Protein AF-A0A524N409-F1 (afdb_monomer_lite)

Structure (mmCIF, N/CA/C/O backbone):
data_AF-A0A524N409-F1
#
_entry.id   AF-A0A524N409-F1
#
loop_
_atom_site.group_PDB
_atom_site.id
_atom_site.type_symbol
_atom_site.label_atom_id
_atom_site.label_alt_id
_atom_site.label_comp_id
_atom_site.label_asym_id
_atom_site.label_entity_id
_atom_site.label_seq_id
_atom_site.pdbx_PDB_ins_code
_atom_site.Cartn_x
_atom_site.Cartn_y
_atom_site.Cartn_z
_atom_site.occupancy
_atom_site.B_iso_or_equiv
_atom_site.auth_seq_id
_atom_site.auth_comp_id
_atom_site.auth_asym_id
_atom_site.auth_atom_id
_atom_site.pdbx_PDB_model_num
ATOM 1 N N . MET A 1 1 ? -20.166 11.214 13.595 1.00 52.12 1 MET A N 1
ATOM 2 C CA . MET A 1 1 ? -19.552 12.558 13.656 1.00 52.12 1 MET A CA 1
ATOM 3 C C . MET A 1 1 ? -18.950 12.869 15.022 1.00 52.12 1 MET A C 1
ATOM 5 O O . MET A 1 1 ? -17.761 13.142 15.049 1.00 52.12 1 MET A O 1
ATOM 9 N N . ARG A 1 2 ? -19.678 12.746 16.148 1.00 56.53 2 ARG A N 1
ATOM 10 C CA . ARG A 1 2 ? -19.125 13.019 17.498 1.00 56.53 2 ARG A CA 1
ATOM 11 C C . ARG A 1 2 ? -17.806 12.293 17.823 1.00 56.53 2 ARG A C 1
ATOM 13 O O . ARG A 1 2 ? -16.898 12.911 18.354 1.00 56.53 2 ARG A O 1
ATOM 20 N N . THR A 1 3 ? -17.657 11.023 17.442 1.00 59.25 3 THR A N 1
ATOM 21 C CA . THR A 1 3 ? -16.413 10.249 17.638 1.00 59.25 3 THR A CA 1
ATOM 22 C C . THR A 1 3 ? -15.257 10.667 16.727 1.00 59.25 3 THR A C 1
ATOM 24 O O . THR A 1 3 ? -14.104 10.512 17.108 1.00 59.25 3 THR A O 1
ATOM 27 N N . TYR A 1 4 ? -15.539 11.214 15.543 1.00 54.84 4 TYR A N 1
ATOM 28 C CA . TYR A 1 4 ? -14.516 11.717 14.617 1.00 54.84 4 TYR A CA 1
ATOM 29 C C . TYR A 1 4 ? -13.908 13.038 15.113 1.00 54.84 4 TYR A C 1
ATOM 31 O O . TYR A 1 4 ? -12.708 13.245 14.997 1.00 54.84 4 TYR A O 1
ATOM 39 N N . LEU A 1 5 ? -14.729 13.895 15.728 1.00 60.53 5 LEU A N 1
ATOM 40 C CA . LEU A 1 5 ? -14.328 15.208 16.247 1.00 60.53 5 LEU A CA 1
ATOM 41 C C . LEU A 1 5 ? -13.686 15.157 17.645 1.00 60.53 5 LEU A C 1
ATOM 43 O O . LEU A 1 5 ? -13.346 16.199 18.198 1.00 60.53 5 LEU A O 1
ATOM 47 N N . ALA A 1 6 ? -13.520 13.971 18.238 1.00 71.62 6 ALA A N 1
ATOM 48 C CA . ALA A 1 6 ? -12.827 13.844 19.515 1.00 71.62 6 ALA A CA 1
ATOM 49 C C . ALA A 1 6 ? -11.361 14.283 19.359 1.00 71.62 6 ALA A C 1
ATOM 51 O O . ALA A 1 6 ? -10.660 13.811 18.462 1.00 71.62 6 ALA A O 1
ATOM 52 N N . MET A 1 7 ? -10.884 15.157 20.248 1.00 69.44 7 MET A N 1
ATOM 53 C CA . MET A 1 7 ? -9.562 15.792 20.138 1.00 69.44 7 MET A CA 1
ATOM 54 C C . MET A 1 7 ? -8.410 14.777 20.066 1.00 69.44 7 MET A C 1
ATOM 56 O O . MET A 1 7 ? -7.455 14.958 19.315 1.00 69.44 7 MET A O 1
ATOM 60 N N . THR A 1 8 ? -8.542 13.648 20.763 1.00 75.19 8 THR A N 1
ATOM 61 C CA . THR A 1 8 ? -7.593 12.528 20.709 1.00 75.19 8 THR A CA 1
ATOM 62 C C . THR A 1 8 ? -7.547 11.844 19.338 1.00 75.19 8 THR A C 1
ATOM 64 O O . THR A 1 8 ? -6.473 11.438 18.895 1.00 75.19 8 THR A O 1
ATOM 67 N N . ASN A 1 9 ? -8.678 11.742 18.635 1.00 70.31 9 ASN A N 1
ATOM 68 C CA . ASN A 1 9 ? -8.746 11.175 17.287 1.00 70.31 9 ASN A CA 1
ATOM 69 C C . ASN A 1 9 ? -8.241 12.159 16.232 1.00 70.31 9 ASN A C 1
ATOM 71 O O . ASN A 1 9 ? -7.545 11.735 15.314 1.00 70.31 9 ASN A O 1
ATOM 75 N N . LEU A 1 10 ? -8.507 13.456 16.402 1.00 70.81 10 LEU A N 1
ATOM 76 C CA . LEU A 1 10 ? -7.957 14.510 15.547 1.00 70.81 10 LEU A CA 1
ATOM 77 C C . LEU A 1 10 ? -6.428 14.591 15.658 1.00 70.81 10 LEU A C 1
ATOM 79 O O . LEU A 1 10 ? -5.751 14.629 14.635 1.00 70.81 10 LEU A O 1
ATOM 83 N N . ALA A 1 11 ? -5.870 14.522 16.871 1.00 76.00 11 ALA A N 1
ATOM 84 C CA . ALA A 1 11 ? -4.420 14.500 17.076 1.00 76.00 11 ALA A CA 1
ATOM 85 C C . ALA A 1 11 ? -3.765 13.260 16.440 1.00 76.00 11 ALA A C 1
ATOM 87 O O . ALA A 1 11 ? -2.758 13.363 15.740 1.00 76.00 11 ALA A O 1
ATOM 88 N N . ARG A 1 12 ? -4.372 12.079 16.621 1.00 76.94 12 ARG A N 1
ATOM 89 C CA . ARG A 1 12 ? -3.923 10.822 15.997 1.00 76.94 12 ARG A CA 1
ATOM 90 C C . ARG A 1 12 ? -4.023 10.851 14.472 1.00 76.94 12 ARG A C 1
ATOM 92 O O . ARG A 1 12 ? -3.132 10.345 13.797 1.00 76.94 12 ARG A O 1
ATOM 99 N N . ALA A 1 13 ? -5.093 11.436 13.939 1.00 76.69 13 ALA A N 1
ATOM 100 C CA . ALA A 1 13 ? -5.294 11.616 12.508 1.00 76.69 13 ALA A CA 1
ATOM 101 C C . ALA A 1 13 ? -4.260 12.571 11.907 1.00 76.69 13 ALA A C 1
ATOM 103 O O . ALA A 1 13 ? -3.650 12.234 10.898 1.00 76.69 13 ALA A O 1
ATOM 104 N N . GLY A 1 14 ? -4.014 13.712 12.557 1.00 76.06 14 GLY A N 1
ATOM 105 C CA . GLY A 1 14 ? -3.000 14.678 12.139 1.00 76.06 14 GLY A CA 1
ATOM 106 C C . GLY A 1 14 ? -1.595 14.078 12.138 1.00 76.06 14 GLY A C 1
ATOM 107 O O . GLY A 1 14 ? -0.878 14.211 11.151 1.00 76.06 14 GLY A O 1
ATOM 108 N N . LEU A 1 15 ? -1.227 13.335 13.190 1.00 81.06 15 LEU A N 1
ATOM 109 C CA . LEU A 1 15 ? 0.066 12.646 13.253 1.00 81.06 15 LEU A CA 1
ATOM 110 C C . LEU A 1 15 ? 0.214 11.610 12.130 1.00 81.06 15 LEU A C 1
ATOM 112 O O . LEU A 1 15 ? 1.241 11.566 11.456 1.00 81.06 15 LEU A O 1
ATOM 116 N N . LEU A 1 16 ? -0.812 10.786 11.907 1.00 80.81 16 LEU A N 1
ATOM 117 C CA . LEU A 1 16 ? -0.780 9.767 10.861 1.00 80.81 16 LEU A CA 1
ATOM 118 C C . LEU A 1 16 ? -0.704 10.391 9.460 1.00 80.81 16 LEU A C 1
ATOM 120 O O . LEU A 1 16 ? 0.066 9.928 8.621 1.00 80.81 16 LEU A O 1
ATOM 124 N N . ALA A 1 17 ? -1.460 11.461 9.219 1.00 79.94 17 ALA A N 1
ATOM 125 C CA . ALA A 1 17 ? -1.427 12.204 7.967 1.00 79.94 17 ALA A CA 1
ATOM 126 C C . ALA A 1 17 ? -0.072 12.869 7.720 1.00 79.94 17 ALA A C 1
ATOM 128 O O . ALA A 1 17 ? 0.425 12.828 6.599 1.00 79.94 17 ALA A O 1
ATOM 129 N N . PHE A 1 18 ? 0.553 13.417 8.764 1.00 81.06 18 PHE A N 1
ATOM 130 C CA . PHE A 1 18 ? 1.897 13.983 8.694 1.00 81.06 18 PHE A CA 1
ATOM 131 C C . PHE A 1 18 ? 2.940 12.936 8.311 1.00 81.06 18 PHE A C 1
ATOM 133 O O . PHE A 1 18 ? 3.696 13.140 7.363 1.00 81.06 18 PHE A O 1
ATOM 140 N N . ILE A 1 19 ? 2.931 11.783 8.986 1.00 83.88 19 ILE A N 1
ATOM 141 C CA . ILE A 1 19 ? 3.845 10.677 8.684 1.00 83.88 19 ILE A CA 1
ATOM 142 C C . ILE A 1 19 ? 3.659 10.212 7.235 1.00 83.88 19 ILE A C 1
ATOM 144 O O . ILE A 1 19 ? 4.635 10.098 6.496 1.00 83.88 19 ILE A O 1
ATOM 148 N N . VAL A 1 20 ? 2.416 9.990 6.799 1.00 82.50 20 VAL A N 1
ATOM 149 C CA . VAL A 1 20 ? 2.131 9.529 5.432 1.00 82.50 20 VAL A CA 1
ATOM 150 C C . VAL A 1 20 ? 2.490 10.585 4.386 1.00 82.50 20 VAL A C 1
ATOM 152 O O . VAL A 1 20 ? 3.024 10.232 3.336 1.00 82.50 20 VAL A O 1
ATOM 155 N N . ALA A 1 21 ? 2.268 11.869 4.670 1.00 79.81 21 ALA A N 1
ATOM 156 C CA . ALA A 1 21 ? 2.693 12.952 3.792 1.00 79.81 21 ALA A CA 1
ATOM 157 C C . ALA A 1 21 ? 4.220 12.965 3.630 1.00 79.81 21 ALA A C 1
ATOM 159 O O . ALA A 1 21 ? 4.697 12.992 2.499 1.00 79.81 21 ALA A O 1
ATOM 160 N N . ILE A 1 22 ? 4.987 12.847 4.722 1.00 83.19 22 ILE A N 1
ATOM 161 C CA . ILE A 1 22 ? 6.457 12.750 4.666 1.00 83.19 22 ILE A CA 1
ATOM 162 C C . ILE A 1 22 ? 6.898 11.535 3.846 1.00 83.19 22 ILE A C 1
ATOM 164 O O . ILE A 1 22 ? 7.757 11.663 2.979 1.00 83.19 22 ILE A O 1
ATOM 168 N N . MET A 1 23 ? 6.293 10.368 4.077 1.00 83.00 23 MET A N 1
ATOM 169 C CA . MET A 1 23 ? 6.608 9.143 3.333 1.00 83.00 23 MET A CA 1
ATOM 170 C C . MET A 1 23 ? 6.320 9.273 1.828 1.00 83.00 23 MET A C 1
ATOM 172 O O . MET A 1 23 ? 6.988 8.641 1.013 1.00 83.00 23 MET A O 1
ATOM 176 N N . ALA A 1 24 ? 5.355 10.112 1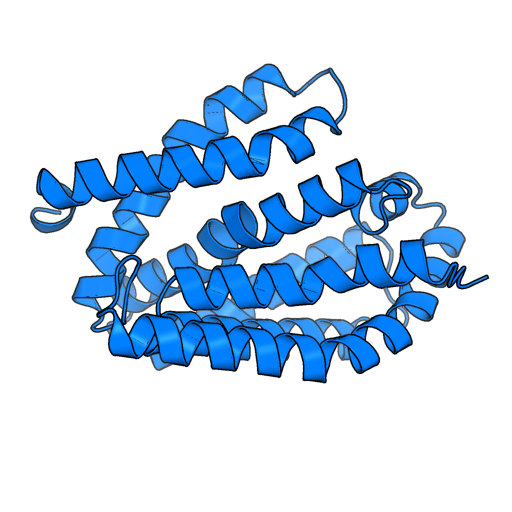.448 1.00 79.12 24 ALA A N 1
ATOM 177 C CA . ALA A 1 24 ? 4.990 10.356 0.059 1.00 79.12 24 ALA A CA 1
ATOM 178 C C . ALA A 1 24 ? 5.912 11.365 -0.658 1.00 79.12 24 ALA A C 1
ATOM 180 O O . ALA A 1 24 ? 6.070 11.282 -1.879 1.00 79.12 24 ALA A O 1
ATOM 181 N N . VAL A 1 25 ? 6.541 12.299 0.070 1.00 80.88 25 VAL A N 1
ATOM 182 C CA . VAL A 1 25 ? 7.367 13.385 -0.499 1.00 80.88 25 VAL A CA 1
ATOM 183 C C . VAL A 1 25 ? 8.470 12.882 -1.440 1.00 80.88 25 VAL A C 1
ATOM 185 O O . VAL A 1 25 ? 8.502 13.357 -2.579 1.00 80.88 25 VAL A O 1
ATOM 188 N N . PRO A 1 26 ? 9.329 11.909 -1.065 1.00 80.19 26 PRO A N 1
ATOM 189 C CA . PRO A 1 26 ? 10.412 11.446 -1.937 1.00 80.19 26 PRO A CA 1
ATOM 190 C C . PRO A 1 26 ? 9.913 10.957 -3.298 1.00 80.19 26 PRO A C 1
ATOM 192 O O . PRO A 1 26 ? 10.554 11.176 -4.326 1.00 80.19 26 PRO A O 1
ATOM 195 N N . ARG A 1 27 ? 8.733 10.332 -3.316 1.00 76.94 27 ARG A N 1
ATOM 196 C CA . ARG A 1 27 ? 8.118 9.804 -4.530 1.00 76.94 27 ARG A CA 1
ATOM 197 C C . ARG A 1 27 ? 7.517 10.904 -5.402 1.00 76.94 27 ARG A C 1
ATOM 199 O O . ARG A 1 27 ? 7.647 10.857 -6.621 1.00 76.94 27 ARG A O 1
ATOM 206 N N . ILE A 1 28 ? 6.910 11.923 -4.797 1.00 75.50 28 ILE A N 1
ATOM 207 C CA . ILE A 1 28 ? 6.364 13.081 -5.522 1.00 75.50 28 ILE A CA 1
ATOM 208 C C . ILE A 1 28 ? 7.490 13.920 -6.128 1.00 75.50 28 ILE A C 1
ATOM 210 O O . ILE A 1 28 ? 7.363 14.391 -7.256 1.00 75.50 28 ILE A O 1
ATOM 214 N N . MET A 1 29 ? 8.611 14.062 -5.415 1.00 74.31 29 MET A N 1
ATOM 215 C CA . MET A 1 29 ? 9.800 14.752 -5.923 1.00 74.31 29 MET A CA 1
ATOM 216 C C . MET A 1 29 ? 10.446 14.038 -7.115 1.00 74.31 29 MET A C 1
ATOM 218 O O . MET A 1 29 ? 11.146 14.678 -7.890 1.00 74.31 29 MET A O 1
ATOM 222 N N . GLN A 1 30 ? 10.185 12.743 -7.303 1.00 72.94 30 GLN A N 1
ATOM 223 C CA . GLN A 1 30 ? 10.580 12.005 -8.508 1.00 72.94 30 GLN A CA 1
ATOM 224 C C . GLN A 1 30 ? 9.596 12.196 -9.675 1.00 72.94 30 GLN A C 1
ATOM 226 O O . GLN A 1 30 ? 9.930 11.872 -10.812 1.00 72.94 30 GLN A O 1
ATOM 231 N N . GLY A 1 31 ? 8.402 12.747 -9.427 1.00 62.75 31 GLY A N 1
ATOM 232 C CA . GLY A 1 31 ? 7.460 13.154 -10.472 1.00 62.75 31 GLY A CA 1
ATOM 233 C C . GLY A 1 31 ? 7.932 14.398 -11.234 1.00 62.75 31 GLY A C 1
ATOM 234 O O . GLY A 1 31 ? 8.823 15.117 -10.780 1.00 62.75 31 GLY A O 1
ATOM 235 N N . GLY A 1 32 ? 7.340 14.674 -12.399 1.00 60.56 32 GLY A N 1
ATOM 236 C CA . GLY A 1 32 ? 7.673 15.853 -13.210 1.00 60.56 32 GLY A CA 1
ATOM 237 C C . GLY A 1 32 ? 7.502 17.189 -12.456 1.00 60.56 32 GLY A C 1
ATOM 238 O O . GLY A 1 32 ? 6.696 17.265 -11.524 1.00 60.56 32 GLY A O 1
ATOM 239 N N . PRO A 1 33 ? 8.254 18.243 -12.826 1.00 54.94 33 PRO A N 1
ATOM 240 C CA . PRO A 1 33 ? 8.319 19.510 -12.087 1.00 54.94 33 PRO A CA 1
ATOM 241 C C . PRO A 1 33 ? 6.982 20.267 -12.020 1.00 54.94 33 PRO A C 1
ATOM 243 O O . PRO A 1 33 ? 6.696 20.898 -11.005 1.00 54.94 33 PRO A O 1
ATOM 246 N N . GLU A 1 34 ? 6.125 20.135 -13.034 1.00 49.31 34 GLU A N 1
ATOM 247 C CA . GLU A 1 34 ? 4.922 20.966 -13.214 1.00 49.31 34 GLU A CA 1
ATOM 248 C C . GLU A 1 34 ? 3.793 20.712 -12.199 1.00 49.31 34 GLU A C 1
ATOM 250 O O . GLU A 1 34 ? 2.836 21.473 -12.127 1.00 49.31 34 GLU A O 1
ATOM 255 N N . THR A 1 35 ? 3.889 19.670 -11.364 1.00 50.94 35 THR A N 1
ATOM 256 C CA . THR A 1 35 ? 2.819 19.319 -10.407 1.00 50.94 35 THR A CA 1
ATOM 257 C C . THR A 1 35 ? 3.296 19.078 -8.971 1.00 50.94 35 THR A C 1
ATOM 259 O O . THR A 1 35 ? 2.488 18.716 -8.115 1.00 50.94 35 THR A O 1
ATOM 262 N N . ARG A 1 36 ? 4.583 19.298 -8.655 1.00 60.41 36 ARG A N 1
ATOM 263 C CA . ARG A 1 36 ? 5.160 18.936 -7.341 1.00 60.41 36 ARG A CA 1
ATOM 264 C C . ARG A 1 36 ? 4.567 19.724 -6.173 1.00 60.41 36 ARG A C 1
ATOM 266 O O . ARG A 1 36 ? 4.136 19.117 -5.197 1.00 60.41 36 ARG A O 1
ATOM 273 N N . LEU A 1 37 ? 4.515 21.052 -6.275 1.00 54.19 37 LEU A N 1
ATOM 274 C CA . LEU A 1 37 ? 4.046 21.919 -5.184 1.00 54.19 37 LEU A CA 1
ATOM 275 C C . LEU A 1 37 ? 2.546 21.733 -4.908 1.00 54.19 37 LEU A C 1
ATOM 277 O O . LEU A 1 37 ? 2.149 21.553 -3.759 1.00 54.19 37 LEU A O 1
ATOM 281 N N . LEU A 1 38 ? 1.731 21.670 -5.967 1.00 52.75 38 LEU A N 1
ATOM 282 C CA . LEU A 1 38 ? 0.284 21.438 -5.881 1.00 52.75 38 LEU A CA 1
ATOM 283 C C . LEU A 1 38 ? -0.052 20.060 -5.289 1.00 52.75 38 LEU A C 1
ATOM 285 O O . LEU A 1 38 ? -0.942 19.952 -4.447 1.00 52.75 38 LEU A O 1
ATOM 289 N N . ARG A 1 39 ? 0.686 19.007 -5.665 1.00 63.59 39 ARG A N 1
ATOM 290 C CA . ARG A 1 39 ? 0.472 17.652 -5.128 1.00 63.59 39 ARG A CA 1
ATOM 291 C C . ARG A 1 39 ? 0.853 17.550 -3.652 1.00 63.59 39 ARG A C 1
ATOM 293 O O . ARG A 1 39 ? 0.085 16.986 -2.882 1.00 63.59 39 ARG A O 1
ATOM 300 N N . ILE A 1 40 ? 1.986 18.121 -3.236 1.00 60.12 40 ILE A N 1
ATOM 301 C CA . ILE A 1 40 ? 2.412 18.102 -1.825 1.00 60.12 40 ILE A CA 1
ATOM 302 C C . ILE A 1 40 ? 1.414 18.874 -0.948 1.00 60.12 40 ILE A C 1
ATOM 304 O O . ILE A 1 40 ? 1.001 18.365 0.095 1.00 60.12 40 ILE A O 1
ATOM 308 N N . ALA A 1 41 ? 0.966 20.053 -1.398 1.00 56.00 41 ALA A N 1
ATOM 309 C CA . ALA A 1 41 ? 0.013 20.882 -0.661 1.00 56.00 41 ALA A CA 1
ATOM 310 C C . ALA A 1 41 ? -1.370 20.222 -0.500 1.00 56.00 41 ALA A C 1
ATOM 312 O O . ALA A 1 41 ? -2.000 20.383 0.543 1.00 56.00 41 ALA A O 1
ATOM 313 N N . MET A 1 42 ? -1.837 19.446 -1.487 1.00 60.22 42 MET A N 1
ATOM 314 C CA . MET A 1 42 ? -3.125 18.741 -1.398 1.00 60.22 42 MET A CA 1
ATOM 315 C C . MET A 1 42 ? -3.065 17.433 -0.601 1.00 60.22 42 MET A C 1
ATOM 317 O O . MET A 1 42 ? -4.064 17.024 -0.009 1.00 60.22 42 MET A O 1
ATOM 321 N N . ILE A 1 43 ? -1.913 16.761 -0.557 1.00 68.50 43 ILE A N 1
ATOM 322 C CA . ILE A 1 43 ? -1.804 15.438 0.073 1.00 68.50 43 ILE A CA 1
ATOM 323 C C . ILE A 1 43 ? -2.020 15.500 1.578 1.00 68.50 43 ILE A C 1
ATOM 325 O O . ILE A 1 43 ? -2.695 14.631 2.119 1.00 68.50 43 ILE A O 1
ATOM 329 N N . PHE A 1 44 ? -1.505 16.524 2.254 1.00 66.31 44 PHE A N 1
ATOM 330 C CA . PHE A 1 44 ? -1.643 16.643 3.702 1.00 66.31 44 PHE A CA 1
ATOM 331 C C . PHE A 1 44 ? -3.105 16.804 4.180 1.00 66.31 44 PHE A C 1
ATOM 333 O O . PHE A 1 44 ? -3.536 16.014 5.027 1.00 66.31 44 PHE A O 1
ATOM 340 N N . PRO A 1 45 ? -3.920 17.739 3.647 1.00 65.56 45 PRO A N 1
ATOM 341 C CA . PRO A 1 45 ? -5.322 17.862 4.049 1.00 65.56 45 PRO A CA 1
ATOM 342 C C . PRO A 1 45 ? -6.154 16.626 3.682 1.00 65.56 45 PRO A C 1
ATOM 344 O O . PRO A 1 45 ? -6.938 16.152 4.506 1.00 65.56 45 PRO A O 1
ATOM 347 N N . VAL A 1 46 ? -5.938 16.035 2.502 1.00 74.50 46 VAL A N 1
ATOM 348 C CA . VAL A 1 46 ? -6.635 14.802 2.095 1.00 74.50 46 VAL A CA 1
ATOM 349 C C . VAL A 1 46 ? -6.247 13.630 3.003 1.00 74.50 46 VAL A C 1
ATOM 351 O O . VAL A 1 46 ? -7.120 12.924 3.510 1.00 74.50 46 VAL A O 1
ATOM 354 N N . ALA A 1 47 ? -4.953 13.460 3.289 1.00 71.56 47 ALA A N 1
ATOM 355 C CA . ALA A 1 47 ? -4.463 12.442 4.213 1.00 71.56 47 ALA A CA 1
ATOM 356 C C . ALA A 1 47 ? -4.999 12.652 5.634 1.00 71.56 47 ALA A C 1
ATOM 358 O O . ALA A 1 47 ? -5.226 11.671 6.329 1.00 71.56 47 ALA A O 1
ATOM 359 N N . THR A 1 48 ? -5.253 13.893 6.058 1.00 69.69 48 THR A N 1
ATOM 360 C CA . THR A 1 48 ? -5.813 14.215 7.382 1.00 69.69 48 THR A CA 1
ATOM 361 C C . THR A 1 48 ? -7.267 13.777 7.501 1.00 69.69 48 THR A C 1
ATOM 363 O O . THR A 1 48 ? -7.633 13.125 8.480 1.00 69.69 48 THR A O 1
ATOM 366 N N . ILE A 1 49 ? -8.087 14.057 6.483 1.00 73.88 49 ILE A N 1
ATOM 367 C CA . ILE A 1 49 ? -9.481 13.590 6.423 1.00 73.88 49 ILE A CA 1
ATOM 368 C C . ILE A 1 49 ? -9.522 12.059 6.425 1.00 73.88 49 ILE A C 1
ATOM 370 O O . ILE A 1 49 ? -10.270 11.437 7.180 1.00 73.88 49 ILE A O 1
ATOM 374 N N . ILE A 1 50 ? -8.664 11.443 5.615 1.00 77.62 50 ILE A N 1
ATOM 375 C CA . ILE A 1 50 ? -8.579 9.991 5.483 1.00 77.62 50 ILE A CA 1
ATOM 376 C C . ILE A 1 50 ? -8.066 9.339 6.766 1.00 77.62 50 ILE A C 1
ATOM 378 O O . ILE A 1 50 ? -8.648 8.368 7.239 1.00 77.62 50 ILE A O 1
ATOM 382 N N . ALA A 1 51 ? -7.018 9.877 7.378 1.00 76.12 51 ALA A N 1
ATOM 383 C CA . ALA A 1 51 ? -6.501 9.392 8.648 1.00 76.12 51 ALA A CA 1
ATOM 384 C C . ALA A 1 51 ? -7.542 9.538 9.765 1.00 76.12 51 ALA A C 1
ATOM 386 O O . ALA A 1 51 ? -7.674 8.636 10.589 1.00 76.12 51 ALA A O 1
ATOM 387 N N . GLY A 1 52 ? -8.329 10.619 9.762 1.00 71.12 52 GLY A N 1
ATOM 388 C CA . GLY A 1 52 ? -9.471 10.806 10.660 1.00 71.12 52 GLY A CA 1
ATOM 389 C C . GLY A 1 52 ? -10.553 9.752 10.451 1.00 71.12 52 GLY A C 1
ATOM 390 O O . GLY A 1 52 ? -11.095 9.200 11.408 1.00 71.12 52 GLY A O 1
ATOM 391 N N . ALA A 1 53 ? -10.851 9.430 9.194 1.00 72.38 53 ALA A N 1
ATOM 392 C CA . ALA A 1 53 ? -11.813 8.397 8.835 1.00 72.38 53 ALA A CA 1
ATOM 393 C C . ALA A 1 53 ? -11.335 7.019 9.314 1.00 72.38 53 ALA A C 1
ATOM 395 O O . ALA A 1 53 ? -12.080 6.283 9.955 1.00 72.38 53 ALA A O 1
ATOM 396 N N . VAL A 1 54 ? -10.065 6.700 9.078 1.00 79.31 54 VAL A N 1
ATOM 397 C CA . VAL A 1 54 ? -9.423 5.444 9.485 1.00 79.31 54 VAL A CA 1
ATOM 398 C C . VAL A 1 54 ? -9.380 5.300 11.011 1.00 79.31 54 VAL A C 1
ATOM 400 O O . VAL A 1 54 ? -9.701 4.233 11.536 1.00 79.31 54 VAL A O 1
ATOM 403 N N . THR A 1 55 ? -9.023 6.358 11.745 1.00 76.50 55 THR A N 1
ATOM 404 C CA . THR A 1 55 ? -8.968 6.332 13.217 1.00 76.50 55 THR A CA 1
ATOM 405 C C . THR A 1 55 ? -10.360 6.218 13.836 1.00 76.50 55 THR A C 1
ATOM 407 O O . THR A 1 55 ? -10.561 5.405 14.738 1.00 76.50 55 THR A O 1
ATOM 410 N N . ALA A 1 56 ? -11.335 6.982 13.340 1.00 72.19 56 ALA A N 1
ATOM 411 C CA . ALA A 1 56 ? -12.675 7.028 13.915 1.00 72.19 56 ALA A CA 1
ATOM 412 C C . ALA A 1 56 ? -13.550 5.832 13.512 1.00 72.19 56 ALA A C 1
ATOM 414 O O . ALA A 1 56 ? -14.328 5.331 14.326 1.00 72.19 56 ALA A O 1
ATOM 415 N N . TRP A 1 57 ? -13.468 5.384 12.258 1.00 76.44 57 TRP A N 1
ATOM 416 C CA . TRP A 1 57 ? -14.362 4.355 11.721 1.00 76.44 57 TRP A CA 1
ATOM 417 C C . TRP A 1 57 ? -13.789 2.947 11.846 1.00 76.44 57 TRP A C 1
ATOM 419 O O . TRP A 1 57 ? -14.558 2.024 12.107 1.00 76.44 57 TRP A O 1
ATOM 429 N N . GLY A 1 58 ? -12.464 2.779 11.775 1.00 67.81 58 GLY A N 1
ATOM 430 C CA . GLY A 1 58 ? -11.823 1.484 12.018 1.00 67.81 58 GLY A CA 1
ATOM 431 C C . GLY A 1 58 ? -12.120 0.951 13.425 1.00 67.81 58 GLY A C 1
ATOM 432 O O . GLY A 1 58 ? -12.525 -0.202 13.585 1.00 67.81 58 GLY A O 1
ATOM 433 N N . GLY A 1 59 ? -12.027 1.814 14.445 1.00 69.25 59 GLY A N 1
ATOM 434 C CA . GLY A 1 59 ? -12.374 1.455 15.826 1.00 69.25 59 GLY A CA 1
ATOM 435 C C . GLY A 1 59 ? -13.864 1.144 16.012 1.00 69.25 59 GLY A C 1
ATOM 436 O O . GLY A 1 59 ? -14.217 0.141 16.632 1.00 69.25 59 GLY A O 1
ATOM 437 N N . ALA A 1 60 ? -14.749 1.947 15.411 1.00 71.06 60 ALA A N 1
ATOM 438 C CA . ALA A 1 60 ? -16.196 1.712 15.459 1.00 71.06 60 ALA A CA 1
ATOM 439 C C . ALA A 1 60 ? -16.605 0.382 14.797 1.00 71.06 60 ALA A C 1
ATOM 441 O O . ALA A 1 60 ? -17.566 -0.254 15.221 1.00 71.06 60 ALA A O 1
ATOM 442 N N . ALA A 1 61 ? -15.850 -0.065 13.793 1.00 73.06 61 ALA A N 1
ATOM 443 C CA . ALA A 1 61 ? -16.064 -1.330 13.104 1.00 73.06 61 ALA A CA 1
ATOM 444 C C . ALA A 1 61 ? -15.397 -2.537 13.793 1.00 73.06 61 ALA A C 1
ATOM 446 O O . ALA A 1 61 ? -15.326 -3.599 13.179 1.00 73.06 61 ALA A O 1
ATOM 447 N N . ARG A 1 62 ? -14.906 -2.412 15.041 1.00 79.50 62 ARG A N 1
ATOM 448 C CA . ARG A 1 62 ? -14.179 -3.464 15.792 1.00 79.50 62 ARG A CA 1
ATOM 449 C C . ARG A 1 62 ? -12.914 -3.979 15.088 1.00 79.50 62 ARG A C 1
ATOM 451 O O . ARG A 1 62 ? -12.537 -5.139 15.254 1.00 79.50 62 ARG A O 1
ATOM 458 N N . MET A 1 63 ? -12.275 -3.148 14.271 1.00 84.31 63 MET A N 1
ATOM 459 C CA . MET A 1 63 ? -10.977 -3.470 13.679 1.00 84.31 63 MET A CA 1
ATOM 460 C C . MET A 1 63 ? -9.858 -3.084 14.648 1.00 84.31 63 MET A C 1
ATOM 462 O O . MET A 1 63 ? -10.037 -2.215 15.500 1.00 84.31 63 MET A O 1
ATOM 466 N N . ALA A 1 64 ? -8.683 -3.696 14.495 1.00 80.81 64 ALA A N 1
ATOM 467 C CA . ALA A 1 64 ? -7.494 -3.349 15.276 1.00 80.81 64 ALA A CA 1
ATOM 468 C C . ALA A 1 64 ? -7.090 -1.864 15.129 1.00 80.81 64 ALA A C 1
ATOM 470 O O . ALA A 1 64 ? -6.511 -1.282 16.045 1.00 80.81 64 ALA A O 1
ATOM 471 N N . GLY A 1 65 ? -7.448 -1.242 14.000 1.00 77.94 65 GLY A N 1
ATOM 472 C CA . GLY A 1 65 ? -7.288 0.188 13.769 1.00 77.94 65 GLY A CA 1
ATOM 473 C C . GLY A 1 65 ? -5.824 0.616 13.589 1.00 77.94 65 GLY A C 1
ATOM 474 O O . GLY A 1 65 ? -4.947 -0.211 13.328 1.00 77.94 65 GLY A O 1
ATOM 475 N N . PRO A 1 66 ? -5.538 1.925 13.678 1.00 76.69 66 PRO A N 1
ATOM 476 C CA . PRO A 1 66 ? -4.195 2.452 13.445 1.00 76.69 66 PRO A CA 1
ATOM 477 C C . PRO A 1 66 ? -3.226 2.239 14.615 1.00 76.69 66 PRO A C 1
ATOM 479 O O . PRO A 1 66 ? -2.022 2.170 14.390 1.00 76.69 66 PRO A O 1
ATOM 482 N N . PHE A 1 67 ? -3.738 2.093 15.840 1.00 78.25 67 PHE A N 1
ATOM 483 C CA . PHE A 1 67 ? -2.933 1.947 17.058 1.00 78.25 67 PHE A CA 1
ATOM 484 C C . PHE A 1 67 ? -3.411 0.737 17.879 1.00 78.25 67 PHE A C 1
ATOM 486 O O . PHE A 1 67 ? -4.111 0.909 18.878 1.00 78.25 67 PHE A O 1
ATOM 493 N N . PRO A 1 68 ? -3.098 -0.490 17.431 1.00 81.38 68 PRO A N 1
ATOM 494 C CA . PRO A 1 68 ? -3.465 -1.717 18.131 1.00 81.38 68 PRO A CA 1
ATOM 495 C C . PRO A 1 68 ? -2.648 -1.929 19.416 1.00 81.38 68 PRO A C 1
ATOM 497 O O . PRO A 1 68 ? -1.588 -1.338 19.613 1.00 81.38 68 PRO A O 1
ATOM 500 N N . GLU A 1 69 ? -3.115 -2.836 20.277 1.00 85.94 69 GLU A N 1
ATOM 501 C CA . GLU A 1 69 ? -2.381 -3.277 21.471 1.00 85.94 69 GLU A CA 1
ATOM 502 C C . GLU A 1 69 ? -0.993 -3.826 21.112 1.00 85.94 69 GLU A C 1
ATOM 504 O O . GLU A 1 69 ? -0.842 -4.586 20.151 1.00 85.94 69 GLU A O 1
ATOM 509 N N . ARG A 1 70 ? 0.018 -3.510 21.932 1.00 85.81 70 ARG A N 1
ATOM 510 C CA . ARG A 1 70 ? 1.434 -3.811 21.657 1.00 85.81 70 ARG A CA 1
ATOM 511 C C . ARG A 1 70 ? 1.696 -5.280 21.306 1.00 85.81 70 ARG A C 1
ATOM 513 O O . ARG A 1 70 ? 2.401 -5.552 20.340 1.00 85.81 70 ARG A O 1
ATOM 520 N N . GLY A 1 71 ? 1.114 -6.225 22.049 1.00 86.94 71 GLY A N 1
ATOM 521 C CA . GLY A 1 71 ? 1.300 -7.660 21.790 1.00 86.94 71 GLY A CA 1
ATOM 522 C C . GLY A 1 71 ? 0.719 -8.103 20.443 1.00 86.94 71 GLY A C 1
ATOM 523 O O . GLY A 1 71 ? 1.368 -8.819 19.680 1.00 86.94 71 GLY A O 1
ATOM 524 N N . ARG A 1 72 ? -0.477 -7.606 20.104 1.00 85.50 72 ARG A N 1
ATOM 525 C CA . ARG A 1 72 ? -1.137 -7.870 18.818 1.00 85.50 72 ARG A CA 1
ATOM 526 C C . ARG A 1 72 ? -0.369 -7.240 17.658 1.00 85.50 72 ARG A C 1
ATOM 528 O O . ARG A 1 72 ? -0.203 -7.877 16.621 1.00 85.50 72 ARG A O 1
ATOM 535 N N . MET A 1 73 ? 0.137 -6.025 17.867 1.00 87.25 73 MET A N 1
ATOM 536 C CA . MET A 1 73 ? 0.955 -5.291 16.907 1.00 87.25 73 MET A CA 1
ATOM 537 C C . MET A 1 73 ? 2.252 -6.034 16.582 1.00 87.25 73 MET A C 1
ATOM 539 O O . MET A 1 73 ? 2.536 -6.263 15.413 1.00 87.25 73 MET A O 1
ATOM 543 N N . LEU A 1 74 ? 3.019 -6.445 17.598 1.00 90.19 74 LEU A N 1
ATOM 544 C CA . LEU A 1 74 ? 4.304 -7.128 17.409 1.00 90.19 74 LEU A CA 1
ATOM 545 C C . LEU A 1 74 ? 4.137 -8.469 16.693 1.00 90.19 74 LEU A C 1
ATOM 547 O O . LEU A 1 74 ? 4.849 -8.741 15.730 1.00 90.19 74 LEU A O 1
ATOM 551 N N . LYS A 1 75 ? 3.158 -9.281 17.111 1.00 91.00 75 LYS A N 1
ATOM 552 C CA . LYS A 1 75 ? 2.833 -10.534 16.417 1.00 91.00 75 LYS A CA 1
ATOM 553 C C . LYS A 1 75 ? 2.429 -10.270 14.966 1.00 91.00 75 LYS A C 1
ATOM 555 O O . LYS A 1 75 ? 2.873 -10.969 14.062 1.00 91.00 75 LYS A O 1
ATOM 560 N N . GLY A 1 76 ? 1.609 -9.246 14.745 1.00 89.62 76 GLY A N 1
ATOM 561 C CA . GLY A 1 76 ? 1.190 -8.810 13.421 1.00 89.62 76 GLY A CA 1
ATOM 562 C C . GLY A 1 76 ? 2.345 -8.393 12.516 1.00 89.62 76 GLY A C 1
ATOM 563 O O . GLY A 1 76 ? 2.392 -8.822 11.369 1.00 89.62 76 GLY A O 1
ATOM 564 N N . LEU A 1 77 ? 3.283 -7.601 13.039 1.00 91.38 77 LEU A N 1
ATOM 565 C CA . LEU A 1 77 ? 4.486 -7.165 12.328 1.00 91.38 77 LEU A CA 1
ATOM 566 C C . LEU A 1 77 ? 5.346 -8.357 11.907 1.00 91.38 77 LEU A C 1
ATOM 568 O O . LEU A 1 77 ? 5.713 -8.450 10.741 1.00 91.38 77 LEU A O 1
ATOM 572 N N . TRP A 1 78 ? 5.605 -9.299 12.815 1.00 92.75 78 TRP A N 1
ATOM 573 C CA . TRP A 1 78 ? 6.364 -10.508 12.488 1.00 92.75 78 TRP A CA 1
ATOM 574 C C . TRP A 1 78 ? 5.689 -11.350 11.405 1.00 92.75 78 TRP A C 1
ATOM 576 O O . TRP A 1 78 ? 6.340 -11.753 10.444 1.00 92.75 78 TRP A O 1
ATOM 586 N N . MET A 1 79 ? 4.376 -11.565 11.518 1.00 93.06 79 MET A N 1
ATOM 587 C CA . MET A 1 79 ? 3.610 -12.300 10.508 1.00 93.06 79 MET A CA 1
ATOM 588 C C . MET A 1 79 ? 3.598 -11.580 9.155 1.00 93.06 79 MET A C 1
ATOM 590 O O . MET A 1 79 ? 3.678 -12.235 8.122 1.00 93.06 79 MET A O 1
ATOM 594 N N . ALA A 1 80 ? 3.519 -10.247 9.152 1.00 91.81 80 ALA A N 1
ATOM 595 C CA . ALA A 1 80 ? 3.592 -9.429 7.945 1.00 91.81 80 ALA A CA 1
ATOM 596 C C . ALA A 1 80 ? 4.961 -9.536 7.263 1.00 91.81 80 ALA A C 1
ATOM 598 O O . A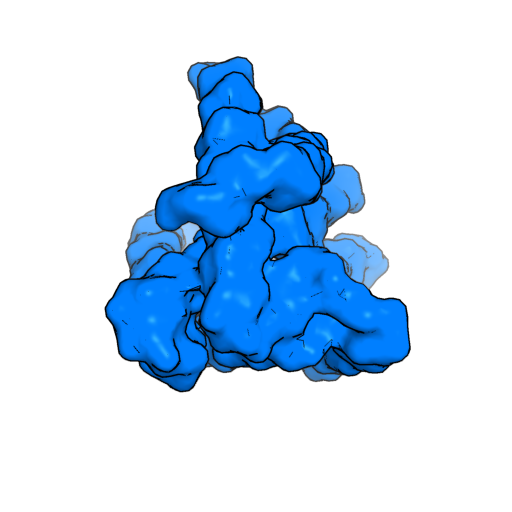LA A 1 80 ? 5.030 -9.689 6.045 1.00 91.81 80 ALA A O 1
ATOM 599 N N . VAL A 1 81 ? 6.048 -9.513 8.037 1.00 93.06 81 VAL A N 1
ATOM 600 C CA . VAL A 1 81 ? 7.397 -9.707 7.494 1.00 93.06 81 VAL A CA 1
ATOM 601 C C . VAL A 1 81 ? 7.541 -11.107 6.908 1.00 93.06 81 VAL A C 1
ATOM 603 O O . VAL A 1 81 ? 7.930 -11.233 5.751 1.00 93.06 81 VAL A O 1
ATOM 606 N N . LEU A 1 82 ? 7.163 -12.145 7.661 1.00 93.88 82 LEU A N 1
ATOM 607 C CA . LEU A 1 82 ? 7.245 -13.533 7.206 1.00 93.88 82 LEU A CA 1
ATOM 608 C C . LEU A 1 82 ? 6.425 -13.759 5.929 1.00 93.88 82 LEU A C 1
ATOM 610 O O . LEU A 1 82 ? 6.938 -14.305 4.958 1.00 93.88 82 LEU A O 1
ATOM 614 N N . ALA A 1 83 ? 5.170 -13.301 5.907 1.00 92.38 83 ALA A N 1
ATOM 615 C CA . ALA A 1 83 ? 4.307 -13.417 4.736 1.00 92.38 83 ALA A CA 1
ATOM 616 C C . ALA A 1 83 ? 4.890 -12.678 3.525 1.00 92.38 83 ALA A C 1
ATOM 618 O O . ALA A 1 83 ? 4.876 -13.216 2.423 1.00 92.38 83 ALA A O 1
ATOM 619 N N . GLY A 1 84 ? 5.431 -11.473 3.728 1.00 90.12 84 GLY A N 1
ATOM 620 C CA . GLY A 1 84 ? 6.095 -10.719 2.669 1.00 90.12 84 GLY A CA 1
ATOM 621 C C . GLY A 1 84 ? 7.282 -11.483 2.091 1.00 90.12 84 GLY A C 1
ATOM 622 O O . GLY A 1 84 ? 7.316 -11.726 0.892 1.00 90.12 84 GLY A O 1
ATOM 623 N N . VAL A 1 85 ? 8.197 -11.951 2.946 1.00 91.00 85 VAL A N 1
ATOM 624 C CA . VAL A 1 85 ? 9.379 -12.730 2.538 1.00 91.00 85 VAL A CA 1
ATOM 625 C C . VAL A 1 85 ? 8.993 -14.007 1.789 1.00 91.00 85 VAL A C 1
ATOM 627 O O . VAL A 1 85 ? 9.632 -14.330 0.795 1.00 91.00 85 VAL A O 1
ATOM 630 N N . LEU A 1 86 ? 7.939 -14.710 2.214 1.00 93.19 86 LEU A N 1
ATOM 631 C CA . LEU A 1 86 ? 7.455 -15.919 1.535 1.00 93.19 86 LEU A CA 1
ATOM 632 C C . LEU A 1 86 ? 6.864 -15.634 0.146 1.00 93.19 86 LEU A C 1
ATOM 634 O O . LEU A 1 86 ? 6.964 -16.470 -0.748 1.00 93.19 86 LEU A O 1
ATOM 638 N N . ILE A 1 87 ? 6.249 -14.466 -0.042 1.00 90.88 87 ILE A N 1
ATOM 639 C CA . ILE A 1 87 ? 5.622 -14.066 -1.309 1.00 90.88 87 ILE A CA 1
ATOM 640 C C . ILE A 1 87 ? 6.645 -13.442 -2.273 1.00 90.88 87 ILE A C 1
ATOM 642 O O . ILE A 1 87 ? 6.496 -13.565 -3.490 1.00 90.88 87 ILE A O 1
ATOM 646 N N . THR A 1 88 ? 7.702 -12.810 -1.756 1.00 87.75 88 THR A N 1
ATOM 647 C CA . THR A 1 88 ? 8.729 -12.118 -2.550 1.00 87.75 88 THR A CA 1
ATOM 648 C C . THR A 1 88 ? 9.315 -12.956 -3.699 1.00 87.75 88 THR A C 1
ATOM 650 O O . THR A 1 88 ? 9.375 -12.419 -4.805 1.00 87.75 88 THR A O 1
ATOM 653 N N . PRO A 1 89 ? 9.691 -14.243 -3.531 1.00 85.94 89 PRO A N 1
ATOM 654 C CA . PRO A 1 89 ? 10.206 -15.065 -4.630 1.00 85.94 89 PRO A CA 1
ATOM 655 C C . PRO A 1 89 ? 9.223 -15.201 -5.795 1.00 85.94 89 PRO A C 1
ATOM 657 O O . PRO A 1 89 ? 9.619 -15.114 -6.955 1.00 85.94 89 PRO A O 1
ATOM 660 N N . ILE A 1 90 ? 7.933 -15.363 -5.488 1.00 87.12 90 ILE A N 1
ATOM 661 C CA . ILE A 1 90 ? 6.873 -15.485 -6.495 1.00 87.12 90 ILE A CA 1
ATOM 662 C C . ILE A 1 90 ? 6.749 -14.170 -7.265 1.00 87.12 90 ILE A C 1
ATOM 664 O O . ILE A 1 90 ? 6.684 -14.176 -8.492 1.00 87.12 90 ILE A O 1
ATOM 668 N N . LEU A 1 91 ? 6.764 -13.036 -6.558 1.00 85.19 91 LEU A N 1
ATOM 669 C CA . LEU A 1 91 ? 6.697 -11.726 -7.202 1.00 85.19 91 LEU A CA 1
ATOM 670 C C . LEU A 1 91 ? 7.902 -11.490 -8.107 1.00 85.19 91 LEU A C 1
ATOM 672 O O . LEU A 1 91 ? 7.698 -11.162 -9.272 1.00 85.19 91 LEU A O 1
ATOM 676 N N . LEU A 1 92 ? 9.121 -11.732 -7.616 1.00 84.94 92 LEU A N 1
ATOM 677 C CA . LEU A 1 92 ? 10.353 -11.604 -8.401 1.00 84.94 92 LEU A CA 1
ATOM 678 C C . LEU A 1 92 ? 10.313 -12.457 -9.672 1.00 84.94 92 LEU A C 1
ATOM 680 O O . LEU A 1 92 ? 10.682 -11.975 -10.738 1.00 84.94 92 LEU A O 1
ATOM 684 N N . TRP A 1 93 ? 9.803 -13.687 -9.588 1.00 83.75 93 TRP A N 1
ATOM 685 C CA . TRP A 1 93 ? 9.646 -14.550 -10.758 1.00 83.75 93 TRP A CA 1
ATOM 686 C C . TRP A 1 93 ? 8.688 -13.960 -11.807 1.00 83.75 93 TRP A C 1
ATOM 688 O O . TRP A 1 93 ? 8.937 -14.063 -13.006 1.00 83.75 93 TRP A O 1
ATOM 698 N N . THR A 1 94 ? 7.623 -13.277 -11.374 1.00 81.31 94 THR A N 1
ATOM 699 C CA . THR A 1 94 ? 6.658 -12.637 -12.287 1.00 81.31 94 THR A CA 1
ATOM 700 C C . THR A 1 94 ? 7.117 -11.291 -12.864 1.00 81.31 94 THR A C 1
ATOM 702 O O . THR A 1 94 ? 6.574 -10.857 -13.882 1.00 81.31 94 THR A O 1
ATOM 705 N N . GLU A 1 95 ? 8.116 -10.624 -12.268 1.00 82.44 95 GLU A N 1
ATOM 706 C CA . GLU A 1 95 ? 8.550 -9.282 -12.695 1.00 82.44 95 GLU A CA 1
ATOM 707 C C . GLU A 1 95 ? 9.130 -9.260 -14.110 1.00 82.44 95 GLU A C 1
ATOM 709 O O . GLU A 1 95 ? 8.890 -8.304 -14.850 1.00 82.44 95 GLU A O 1
ATOM 714 N N . GLY A 1 96 ? 9.833 -10.320 -14.521 1.00 78.19 96 GLY A N 1
ATOM 715 C CA . GLY A 1 96 ? 10.437 -10.380 -15.852 1.00 78.19 96 GLY A CA 1
ATOM 716 C C . GLY A 1 96 ? 9.417 -10.276 -16.986 1.00 78.19 96 GLY A C 1
ATOM 717 O O . GLY A 1 96 ? 9.650 -9.569 -17.965 1.00 78.19 96 GLY A O 1
ATOM 718 N N . GLY A 1 97 ? 8.241 -10.889 -16.825 1.00 80.75 97 GLY A N 1
ATOM 719 C CA . GLY A 1 97 ? 7.151 -10.765 -17.796 1.00 80.75 97 GLY A CA 1
ATOM 720 C C . GLY A 1 97 ? 6.574 -9.348 -17.868 1.00 80.75 97 GLY A C 1
ATOM 721 O O . GLY A 1 97 ? 6.265 -8.860 -18.951 1.00 80.75 97 GLY A O 1
ATOM 722 N N . ILE A 1 98 ? 6.476 -8.658 -16.726 1.00 81.00 98 ILE A N 1
ATOM 723 C CA . ILE A 1 98 ? 5.954 -7.284 -16.653 1.00 81.00 98 ILE A CA 1
ATOM 724 C C . ILE A 1 98 ? 6.921 -6.311 -17.330 1.00 81.00 98 ILE A C 1
ATOM 726 O O . ILE A 1 98 ? 6.501 -5.479 -18.130 1.00 81.00 98 ILE A O 1
ATOM 730 N N . ILE A 1 99 ? 8.218 -6.429 -17.040 1.00 83.19 99 ILE A N 1
ATOM 731 C CA . ILE A 1 99 ? 9.247 -5.564 -17.624 1.00 83.19 99 ILE A CA 1
ATOM 732 C C . ILE A 1 99 ? 9.286 -5.729 -19.147 1.00 83.19 99 ILE A C 1
ATOM 734 O O . ILE A 1 99 ? 9.326 -4.726 -19.860 1.00 83.19 99 ILE A O 1
ATOM 738 N N . ARG A 1 100 ? 9.231 -6.969 -19.652 1.00 82.94 100 ARG A N 1
ATOM 739 C CA . ARG A 1 100 ? 9.221 -7.244 -21.097 1.00 82.94 100 ARG A CA 1
ATOM 740 C C . ARG A 1 100 ? 8.001 -6.651 -21.795 1.00 82.94 100 ARG A C 1
ATOM 742 O O . ARG A 1 100 ? 8.167 -5.989 -22.813 1.00 82.94 100 ARG A O 1
ATOM 749 N N . GLU A 1 101 ? 6.802 -6.821 -21.240 1.00 82.50 101 GLU A N 1
ATOM 750 C CA . GLU A 1 101 ? 5.582 -6.229 -21.811 1.00 82.50 101 GLU A CA 1
ATOM 751 C C . GLU A 1 101 ? 5.616 -4.693 -21.789 1.00 82.50 101 GLU A C 1
ATOM 753 O O . GLU A 1 1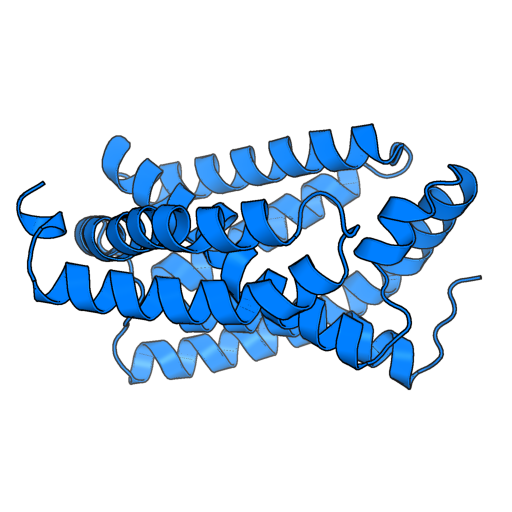01 ? 5.295 -4.054 -22.787 1.00 82.50 101 GLU A O 1
ATOM 758 N N . LEU A 1 102 ? 6.060 -4.081 -20.685 1.00 82.44 102 LEU A N 1
ATOM 759 C CA . LEU A 1 102 ? 6.190 -2.621 -20.598 1.00 82.44 102 LEU A CA 1
ATOM 760 C C . LEU A 1 102 ? 7.191 -2.064 -21.619 1.00 82.44 102 LEU A C 1
ATOM 762 O O . LEU A 1 102 ? 6.949 -0.995 -22.179 1.00 82.44 102 LEU A O 1
ATOM 766 N N . ARG A 1 103 ? 8.298 -2.779 -21.867 1.00 84.19 103 ARG A N 1
ATOM 767 C CA . ARG A 1 103 ? 9.274 -2.426 -22.911 1.00 84.19 103 ARG A CA 1
ATOM 768 C C . ARG A 1 103 ? 8.688 -2.595 -24.312 1.00 84.19 103 ARG A C 1
ATOM 770 O O . ARG A 1 103 ? 8.898 -1.723 -25.144 1.00 84.19 103 ARG A O 1
ATOM 777 N N . ALA A 1 104 ? 7.942 -3.673 -24.560 1.00 85.12 104 ALA A N 1
ATOM 778 C CA . ALA A 1 104 ? 7.293 -3.921 -25.848 1.00 85.12 104 ALA A CA 1
ATOM 779 C C . ALA A 1 104 ? 6.252 -2.844 -26.206 1.00 85.12 104 ALA A C 1
ATOM 781 O O . ALA A 1 104 ? 6.092 -2.515 -27.376 1.00 85.12 104 ALA A O 1
ATOM 782 N N . ASN A 1 105 ? 5.599 -2.257 -25.200 1.00 81.62 105 ASN A N 1
ATOM 783 C CA . ASN A 1 105 ? 4.628 -1.171 -25.363 1.00 81.62 105 ASN A CA 1
ATOM 784 C C . ASN A 1 105 ? 5.246 0.242 -25.318 1.00 81.62 105 ASN A C 1
ATOM 786 O O . ASN A 1 105 ? 4.508 1.218 -25.207 1.00 81.62 105 ASN A O 1
ATOM 790 N N . ASP A 1 106 ? 6.579 0.357 -25.315 1.00 82.38 106 ASP A N 1
ATOM 791 C CA . ASP A 1 106 ? 7.341 1.611 -25.171 1.00 82.38 106 ASP A CA 1
ATOM 792 C C . ASP A 1 106 ? 6.891 2.511 -23.996 1.00 82.38 106 ASP A C 1
ATOM 794 O O . ASP A 1 106 ? 7.008 3.738 -24.002 1.00 82.38 106 ASP A O 1
ATOM 798 N N . ASN A 1 107 ? 6.378 1.904 -22.920 1.00 80.25 107 ASN A N 1
ATOM 799 C CA . ASN A 1 107 ? 5.848 2.646 -21.779 1.00 80.25 107 ASN A CA 1
ATOM 800 C C . ASN A 1 107 ? 6.953 2.975 -20.763 1.00 80.25 107 ASN A C 1
ATOM 802 O O . ASN A 1 107 ? 6.960 2.524 -19.611 1.00 80.25 107 ASN A O 1
ATOM 806 N N . GLN A 1 108 ? 7.914 3.791 -21.203 1.00 75.75 108 GLN A N 1
ATOM 807 C CA . GLN A 1 108 ? 9.074 4.209 -20.408 1.00 75.75 108 GLN A CA 1
ATOM 808 C C . GLN A 1 108 ? 8.675 4.926 -19.109 1.00 75.75 108 GLN A C 1
ATOM 810 O O . GLN A 1 108 ? 9.369 4.822 -18.094 1.00 75.75 108 GLN A O 1
ATOM 815 N N . ALA A 1 109 ? 7.544 5.639 -19.112 1.00 72.06 109 ALA A N 1
ATOM 816 C CA . ALA A 1 109 ? 7.024 6.319 -17.930 1.00 72.06 109 ALA A CA 1
ATOM 817 C C . ALA A 1 109 ? 6.580 5.321 -16.846 1.00 72.06 109 ALA A C 1
ATOM 819 O O . ALA A 1 109 ? 7.002 5.442 -15.691 1.00 72.06 109 ALA A O 1
ATOM 820 N N . ALA A 1 110 ? 5.789 4.304 -17.209 1.00 73.19 110 ALA A N 1
ATOM 821 C CA . ALA A 1 110 ? 5.365 3.257 -16.281 1.00 73.19 110 ALA A CA 1
ATOM 822 C C . ALA A 1 110 ? 6.552 2.422 -15.786 1.00 73.19 110 ALA A C 1
ATOM 824 O O . ALA A 1 110 ? 6.628 2.113 -14.596 1.00 73.19 110 ALA A O 1
ATOM 825 N N . LEU A 1 111 ? 7.520 2.130 -16.659 1.00 78.75 111 LEU A N 1
ATOM 826 C CA . LEU A 1 111 ? 8.723 1.381 -16.302 1.00 78.75 111 LEU A CA 1
ATOM 827 C C . LEU A 1 111 ? 9.578 2.124 -15.263 1.00 78.75 111 LEU A C 1
ATOM 829 O O . LEU A 1 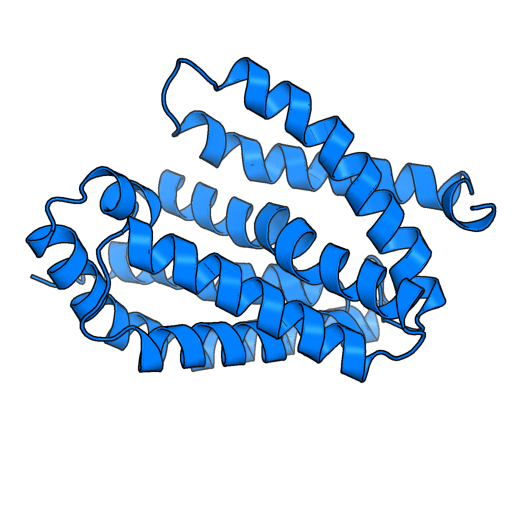111 ? 9.963 1.537 -14.255 1.00 78.75 111 LEU A O 1
ATOM 833 N N . ARG A 1 112 ? 9.808 3.433 -15.436 1.00 75.31 112 ARG A N 1
ATOM 834 C CA . ARG A 1 112 ? 10.550 4.260 -14.462 1.00 75.31 112 ARG A CA 1
ATOM 835 C C . ARG A 1 112 ? 9.848 4.363 -13.111 1.00 75.31 112 ARG A C 1
ATOM 837 O O . ARG A 1 112 ? 10.508 4.446 -12.075 1.00 75.31 112 ARG A O 1
ATOM 844 N N . LEU A 1 113 ? 8.516 4.371 -13.115 1.00 73.50 113 LEU A N 1
ATOM 845 C CA . LEU A 1 113 ? 7.732 4.413 -11.889 1.00 73.50 113 LEU A CA 1
ATOM 846 C C . LEU A 1 113 ? 7.746 3.047 -11.189 1.00 73.50 113 LEU A C 1
ATOM 848 O O . LEU A 1 113 ? 8.111 2.983 -10.017 1.00 73.50 113 LEU A O 1
ATOM 852 N N . MET A 1 114 ? 7.377 1.963 -11.865 1.00 77.38 114 MET A N 1
ATOM 853 C CA . MET A 1 114 ? 7.246 0.641 -11.238 1.00 77.38 114 MET A CA 1
ATOM 854 C C . MET A 1 114 ? 8.595 -0.024 -10.936 1.00 77.38 114 MET A C 1
ATOM 856 O O . MET A 1 114 ? 8.692 -0.788 -9.983 1.00 77.38 114 MET A O 1
ATOM 860 N N . TYR A 1 115 ? 9.639 0.292 -11.707 1.00 81.69 115 TYR A N 1
ATOM 861 C CA . TYR A 1 115 ? 10.951 -0.352 -11.630 1.00 81.69 115 TYR A CA 1
ATOM 862 C C . TYR A 1 115 ? 12.089 0.671 -11.514 1.00 81.69 115 TYR A C 1
ATOM 864 O O . TYR A 1 115 ? 12.908 0.799 -12.429 1.00 81.69 115 TYR A O 1
ATOM 872 N N . PRO A 1 116 ? 12.189 1.392 -10.384 1.00 80.69 116 PRO A N 1
ATOM 873 C CA . PRO A 1 116 ? 13.240 2.380 -10.181 1.00 80.69 116 PRO A CA 1
ATOM 874 C C . PRO A 1 116 ? 14.646 1.757 -10.252 1.00 80.69 116 PRO A C 1
ATOM 876 O O . PRO A 1 116 ? 14.886 0.669 -9.729 1.00 80.69 116 PRO A O 1
ATOM 879 N N . ALA A 1 117 ? 15.582 2.470 -10.885 1.00 79.31 117 ALA A N 1
ATOM 880 C CA . ALA A 1 117 ? 16.965 2.018 -11.091 1.00 79.31 117 ALA A CA 1
ATOM 881 C C . ALA A 1 117 ? 17.912 2.335 -9.914 1.00 79.31 117 ALA A C 1
ATOM 883 O O . ALA A 1 117 ? 19.024 1.827 -9.861 1.00 79.31 117 ALA A O 1
ATOM 884 N N . GLY A 1 118 ? 17.492 3.185 -8.970 1.00 84.25 118 GLY A N 1
ATOM 885 C CA . GLY A 1 118 ? 18.330 3.641 -7.858 1.00 84.25 118 GLY A CA 1
ATOM 886 C C . GLY A 1 118 ? 17.810 3.206 -6.492 1.00 84.25 118 GLY A C 1
ATOM 887 O O . GLY A 1 118 ? 16.600 3.149 -6.266 1.00 84.25 118 GLY A O 1
ATOM 888 N N . VAL A 1 119 ? 18.731 2.993 -5.548 1.00 86.19 119 VAL A N 1
ATOM 889 C CA . VAL A 1 119 ? 18.423 2.636 -4.151 1.00 86.19 119 VAL A CA 1
ATOM 890 C C . VAL A 1 119 ? 17.501 3.674 -3.501 1.00 86.19 119 VAL A C 1
ATOM 892 O O . VAL A 1 119 ? 16.471 3.315 -2.935 1.00 86.19 119 VAL A O 1
ATOM 895 N N . GLY A 1 120 ? 17.792 4.971 -3.659 1.00 84.94 120 GLY A N 1
ATOM 896 C CA . GLY A 1 120 ? 16.936 6.047 -3.138 1.00 84.94 120 GLY A CA 1
ATOM 897 C C . GLY A 1 120 ? 15.528 6.063 -3.749 1.00 84.94 120 GLY A C 1
ATOM 898 O O . GLY A 1 120 ? 14.552 6.370 -3.066 1.00 84.94 120 GLY A O 1
ATOM 899 N N . ALA A 1 121 ? 15.393 5.668 -5.017 1.00 83.75 121 ALA A N 1
ATOM 900 C CA . ALA A 1 121 ? 14.097 5.567 -5.681 1.00 83.75 121 ALA A CA 1
ATOM 901 C C . ALA A 1 121 ? 13.311 4.312 -5.266 1.00 83.75 121 ALA A C 1
ATOM 903 O O . ALA A 1 121 ? 12.089 4.377 -5.145 1.00 83.75 121 ALA A O 1
ATOM 904 N N . CYS A 1 122 ? 13.998 3.215 -4.939 1.00 86.00 122 CYS A N 1
ATOM 905 C CA . CYS A 1 122 ? 13.381 2.059 -4.291 1.00 86.00 122 CYS A CA 1
ATOM 906 C C . CYS A 1 122 ? 12.883 2.400 -2.884 1.00 86.00 122 CYS A C 1
ATOM 908 O O . CYS A 1 122 ? 11.749 2.073 -2.552 1.00 86.00 122 CYS A O 1
ATOM 910 N N . PHE A 1 123 ? 13.670 3.120 -2.078 1.00 88.12 123 PHE A N 1
ATOM 911 C CA . PHE A 1 123 ? 13.207 3.593 -0.770 1.00 88.12 123 PHE A CA 1
ATOM 912 C C . PHE A 1 123 ? 11.993 4.516 -0.885 1.00 88.12 123 PHE A C 1
ATOM 914 O O . PHE A 1 123 ? 11.040 4.365 -0.126 1.00 88.12 123 PHE A O 1
ATOM 921 N N . ALA A 1 124 ? 11.977 5.425 -1.864 1.00 85.12 124 ALA A N 1
ATOM 922 C CA . ALA A 1 124 ? 10.811 6.263 -2.130 1.00 85.12 124 ALA A CA 1
ATOM 923 C C . ALA A 1 124 ? 9.562 5.437 -2.488 1.00 85.12 124 ALA A C 1
ATOM 925 O O . ALA A 1 124 ? 8.463 5.776 -2.055 1.00 85.12 124 ALA A O 1
ATOM 926 N N . LEU A 1 125 ? 9.723 4.351 -3.252 1.00 85.62 125 LEU A N 1
ATOM 927 C CA . LEU A 1 125 ? 8.636 3.434 -3.594 1.00 85.62 125 LEU A CA 1
ATOM 928 C C . LEU A 1 125 ? 8.144 2.650 -2.367 1.00 85.62 125 LEU A C 1
ATOM 930 O O . LEU A 1 125 ? 6.943 2.610 -2.129 1.00 85.62 125 LEU A O 1
ATOM 934 N N . ILE A 1 126 ? 9.059 2.124 -1.547 1.00 89.69 126 ILE A N 1
ATOM 935 C CA . ILE A 1 126 ? 8.741 1.422 -0.293 1.00 89.69 126 ILE A CA 1
ATOM 936 C C . ILE A 1 126 ? 7.957 2.333 0.656 1.00 89.69 126 ILE A C 1
ATOM 938 O O . ILE A 1 126 ? 6.926 1.934 1.193 1.00 89.69 126 ILE A O 1
ATOM 942 N N . LEU A 1 127 ? 8.416 3.574 0.854 1.00 87.75 127 LEU A N 1
ATOM 943 C CA . LEU A 1 127 ? 7.730 4.547 1.709 1.00 87.75 127 LEU A CA 1
ATOM 944 C C . LEU A 1 127 ? 6.355 4.921 1.144 1.00 87.75 127 LEU A C 1
ATOM 946 O O . LEU A 1 127 ? 5.389 5.040 1.899 1.00 87.75 127 LEU A O 1
ATOM 950 N N . TRP A 1 128 ? 6.236 5.045 -0.178 1.00 86.31 128 TRP A N 1
ATOM 951 C CA . TRP A 1 128 ? 4.961 5.290 -0.843 1.00 86.31 128 TRP A CA 1
ATOM 952 C C . TRP A 1 128 ? 3.962 4.138 -0.647 1.00 86.31 128 TRP A C 1
ATOM 954 O O . TRP A 1 128 ? 2.819 4.387 -0.254 1.00 86.31 128 TRP A O 1
ATOM 964 N N . GLY A 1 129 ? 4.380 2.890 -0.880 1.00 84.25 129 GLY A N 1
ATOM 965 C CA . GLY A 1 129 ? 3.533 1.703 -0.729 1.00 84.25 129 GLY A CA 1
ATOM 966 C C . GLY A 1 129 ? 3.133 1.448 0.727 1.00 84.25 129 GLY A C 1
ATOM 967 O O . GLY A 1 129 ? 1.954 1.233 1.047 1.00 84.25 129 GLY A O 1
ATOM 968 N N . ALA A 1 130 ? 4.101 1.554 1.641 1.00 85.88 130 ALA A N 1
ATOM 969 C CA . ALA A 1 130 ? 3.881 1.420 3.077 1.00 85.88 130 ALA A CA 1
ATOM 970 C C . ALA A 1 130 ? 2.976 2.525 3.627 1.00 85.88 130 ALA A C 1
ATOM 972 O O . ALA A 1 130 ? 2.077 2.242 4.409 1.00 85.88 130 ALA A O 1
ATOM 973 N N . GLY A 1 131 ? 3.189 3.773 3.214 1.00 84.88 131 GLY A N 1
ATOM 974 C CA . GLY A 1 131 ? 2.442 4.932 3.684 1.00 84.88 131 GLY A CA 1
ATOM 975 C C . GLY A 1 131 ? 1.155 5.159 2.906 1.00 84.88 131 GLY A C 1
ATOM 976 O O . GLY A 1 131 ? 0.057 4.785 3.327 1.00 84.88 131 GLY A O 1
ATOM 977 N N . PHE A 1 132 ? 1.309 5.838 1.775 1.00 80.06 132 PHE A N 1
ATOM 978 C CA . PHE A 1 132 ? 0.214 6.414 1.009 1.00 80.06 132 PHE A CA 1
ATOM 979 C C . PHE A 1 132 ? -0.715 5.341 0.440 1.00 80.06 132 PHE A C 1
ATOM 981 O O . PHE A 1 132 ? -1.923 5.399 0.663 1.00 80.06 132 PHE A O 1
ATOM 988 N N . GLU A 1 133 ? -0.176 4.322 -0.232 1.00 81.75 133 GLU A N 1
ATOM 989 C CA . GLU A 1 133 ? -1.009 3.304 -0.879 1.00 81.75 133 GLU A CA 1
ATOM 990 C C . GLU A 1 133 ? -1.813 2.492 0.144 1.00 81.75 133 GLU A C 1
ATOM 992 O O . GLU A 1 133 ? -3.019 2.286 -0.013 1.00 81.75 133 GLU A O 1
ATOM 997 N N . THR A 1 134 ? -1.168 2.085 1.238 1.00 86.88 134 THR A N 1
ATOM 998 C CA . THR A 1 134 ? -1.823 1.329 2.309 1.00 86.88 134 THR A CA 1
ATOM 999 C C . THR A 1 134 ? -2.887 2.156 3.028 1.00 86.88 134 THR A C 1
ATOM 1001 O O . THR A 1 134 ? -3.970 1.637 3.317 1.00 86.88 134 THR A O 1
ATOM 1004 N N . LEU A 1 135 ? -2.633 3.442 3.289 1.00 83.94 135 LEU A N 1
ATOM 1005 C CA . LEU A 1 135 ? -3.623 4.306 3.926 1.00 83.94 135 LEU A CA 1
ATOM 1006 C C . LEU A 1 135 ? -4.833 4.540 3.006 1.00 83.94 135 LEU A C 1
ATOM 1008 O O . LEU A 1 135 ? -5.971 4.354 3.435 1.00 83.94 135 LEU A O 1
ATOM 1012 N N . PHE A 1 136 ? -4.596 4.907 1.745 1.00 81.06 136 PHE A N 1
ATOM 1013 C CA . PHE A 1 136 ? -5.648 5.302 0.808 1.00 81.06 136 PHE A CA 1
ATOM 1014 C C . PHE A 1 136 ? -6.415 4.104 0.249 1.00 81.06 136 PHE A C 1
ATOM 1016 O O . PHE A 1 136 ? -7.634 4.048 0.387 1.00 81.06 136 PHE A O 1
ATOM 1023 N N . PHE A 1 137 ? -5.739 3.116 -0.337 1.00 80.81 137 PHE A N 1
ATOM 1024 C CA . PHE A 1 137 ? -6.416 2.036 -1.063 1.00 80.81 137 PHE A CA 1
ATOM 1025 C C . PHE A 1 137 ? -6.870 0.876 -0.180 1.00 80.81 137 PHE A C 1
ATOM 1027 O O . PHE A 1 137 ? -7.651 0.043 -0.635 1.00 80.81 137 PHE A O 1
ATOM 1034 N N . ARG A 1 138 ? -6.392 0.799 1.068 1.00 85.12 138 ARG A N 1
ATOM 1035 C CA . ARG A 1 138 ? -6.727 -0.307 1.976 1.00 85.12 138 ARG A CA 1
ATOM 1036 C C . ARG A 1 138 ? -7.427 0.193 3.227 1.00 85.12 138 ARG A C 1
ATOM 1038 O O . ARG A 1 138 ? -8.621 -0.037 3.384 1.00 85.12 138 ARG A O 1
ATOM 1045 N N . ALA A 1 139 ? -6.710 0.905 4.096 1.00 86.19 139 ALA A N 1
ATOM 1046 C CA . ALA A 1 139 ? -7.216 1.287 5.412 1.00 86.19 139 ALA A CA 1
ATOM 1047 C C . ALA A 1 139 ? -8.436 2.217 5.328 1.00 86.19 139 ALA A C 1
ATOM 1049 O O . ALA A 1 139 ? -9.391 2.041 6.086 1.00 86.19 139 ALA A O 1
ATOM 1050 N N . SER A 1 140 ? -8.437 3.184 4.406 1.00 85.31 140 SER A N 1
ATOM 1051 C CA . SER A 1 140 ? -9.562 4.110 4.240 1.00 85.31 140 SER A CA 1
ATOM 1052 C C . SER A 1 140 ? -10.787 3.432 3.634 1.00 85.31 140 SER A C 1
ATOM 1054 O O . SER A 1 140 ? -11.876 3.525 4.202 1.00 85.31 140 SER A O 1
ATOM 1056 N N . ALA A 1 141 ? -10.592 2.677 2.549 1.00 85.25 141 ALA A N 1
ATOM 1057 C CA . ALA A 1 141 ? -11.651 1.978 1.835 1.00 85.25 141 ALA A CA 1
ATOM 1058 C C . ALA A 1 141 ? -12.360 0.973 2.750 1.00 85.25 141 ALA A C 1
ATOM 1060 O O . ALA A 1 141 ? -13.585 1.003 2.867 1.00 85.25 141 ALA A O 1
ATOM 1061 N N . ILE A 1 142 ? -11.600 0.161 3.490 1.00 89.00 142 ILE A N 1
ATOM 1062 C CA . ILE A 1 142 ? -12.180 -0.831 4.397 1.00 89.00 142 ILE A CA 1
ATOM 1063 C C . ILE A 1 142 ? -12.882 -0.175 5.591 1.00 89.00 142 ILE A C 1
ATOM 1065 O O . ILE A 1 142 ? -13.957 -0.623 5.987 1.00 89.00 142 ILE A O 1
ATOM 1069 N N . SER A 1 143 ? -12.329 0.913 6.139 1.00 86.31 143 SER A N 1
ATOM 1070 C CA . SER A 1 143 ? -12.938 1.635 7.264 1.00 86.31 143 SER A CA 1
ATOM 1071 C C . SER A 1 143 ? -14.241 2.321 6.852 1.00 86.31 143 SER A C 1
ATOM 1073 O O . SER A 1 143 ? -15.230 2.259 7.584 1.00 86.31 143 SER A O 1
ATOM 1075 N N . LEU A 1 144 ? -14.272 2.934 5.664 1.00 85.88 144 LEU A N 1
ATOM 1076 C CA . LEU A 1 144 ? -15.465 3.558 5.097 1.00 85.88 144 LEU A CA 1
ATOM 1077 C C . LEU A 1 144 ? -16.534 2.509 4.770 1.00 85.88 144 LEU A C 1
ATOM 1079 O O . L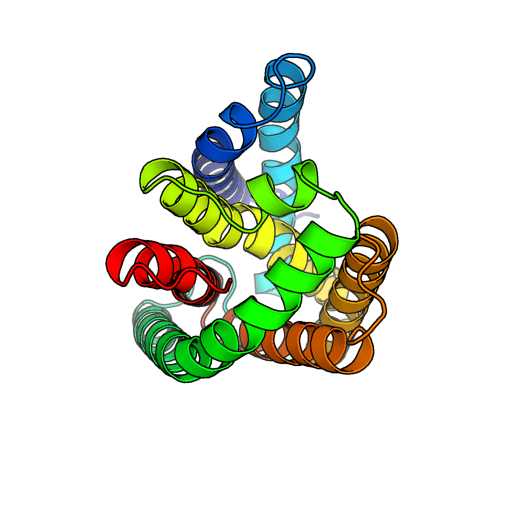EU A 1 144 ? -17.673 2.628 5.220 1.00 85.88 144 LEU A O 1
ATOM 1083 N N . LEU A 1 145 ? -16.174 1.451 4.042 1.00 86.38 145 LEU A N 1
ATOM 1084 C CA . LEU A 1 145 ? -17.125 0.406 3.669 1.00 86.38 145 LEU A CA 1
ATOM 1085 C C . LEU A 1 145 ? -17.670 -0.327 4.893 1.00 86.38 145 LEU A C 1
ATOM 1087 O O . LEU A 1 145 ? -18.864 -0.613 4.944 1.00 86.38 145 LEU A O 1
ATOM 1091 N N . ALA A 1 146 ? -16.851 -0.586 5.913 1.00 87.69 146 ALA A N 1
ATOM 1092 C CA . ALA A 1 146 ? -17.335 -1.200 7.146 1.00 87.69 146 ALA A CA 1
ATOM 1093 C C . ALA A 1 146 ? -18.263 -0.265 7.922 1.00 87.69 146 ALA A C 1
ATOM 1095 O O . ALA A 1 146 ? -19.223 -0.728 8.534 1.00 87.69 146 ALA A O 1
ATOM 1096 N N . ARG A 1 147 ? -18.026 1.051 7.859 1.00 85.00 147 ARG A N 1
ATOM 1097 C CA . ARG A 1 147 ? -18.915 2.044 8.464 1.00 85.00 147 ARG A CA 1
ATOM 1098 C C . ARG A 1 147 ? -20.281 2.098 7.788 1.00 85.00 147 ARG A C 1
ATOM 1100 O O . ARG A 1 147 ? -21.273 2.259 8.501 1.00 85.00 147 ARG A O 1
ATOM 1107 N N . VAL A 1 148 ? -20.310 2.002 6.458 1.00 87.00 148 VAL A N 1
ATOM 1108 C CA . VAL A 1 148 ? -21.535 2.048 5.643 1.00 87.00 148 VAL A CA 1
ATOM 1109 C C . VAL A 1 148 ? -22.314 0.738 5.751 1.00 87.00 148 VAL A C 1
ATOM 1111 O O . VAL A 1 148 ? -23.515 0.753 5.986 1.00 87.00 148 VAL A O 1
ATOM 1114 N N . THR A 1 149 ? -21.633 -0.399 5.622 1.00 87.81 149 THR A N 1
ATOM 1115 C CA . THR A 1 149 ? -22.276 -1.724 5.554 1.00 87.81 149 THR A CA 1
ATOM 1116 C C . THR A 1 149 ? -22.499 -2.370 6.919 1.00 87.81 149 THR A C 1
ATOM 1118 O O . THR A 1 149 ? -23.238 -3.347 7.026 1.00 87.81 149 THR A O 1
ATOM 1121 N N . GLY A 1 150 ? -21.814 -1.893 7.964 1.00 84.81 150 GLY A N 1
ATOM 1122 C CA . GLY A 1 150 ? -21.819 -2.503 9.295 1.00 84.81 150 GLY A CA 1
ATOM 1123 C C . GLY A 1 150 ? -21.171 -3.894 9.358 1.00 84.81 150 GLY A C 1
ATOM 1124 O O . GLY A 1 150 ? -21.187 -4.522 10.415 1.00 84.81 150 GLY A O 1
ATOM 1125 N N . ARG A 1 151 ? -20.606 -4.404 8.252 1.00 87.50 151 ARG A N 1
ATOM 1126 C CA . ARG A 1 151 ? -20.077 -5.771 8.135 1.00 87.50 151 ARG A CA 1
ATOM 1127 C C . ARG A 1 151 ? -18.635 -5.757 7.631 1.00 87.50 151 ARG A C 1
ATOM 1129 O O . ARG A 1 151 ? -18.367 -5.371 6.497 1.00 87.50 151 ARG A O 1
ATOM 1136 N N . GLN A 1 152 ? -17.706 -6.263 8.446 1.00 88.62 152 GLN A N 1
ATOM 1137 C CA . GLN A 1 152 ? -16.277 -6.313 8.101 1.00 88.62 152 GLN A CA 1
ATOM 1138 C C . GLN A 1 152 ? -16.005 -7.116 6.821 1.00 88.62 152 GLN A C 1
ATOM 1140 O O . GLN A 1 152 ? -15.235 -6.671 5.978 1.00 88.62 152 GLN A O 1
ATOM 1145 N N . LEU A 1 153 ? -16.655 -8.273 6.652 1.00 90.12 153 LEU A N 1
ATOM 1146 C CA . LEU A 1 153 ? -16.454 -9.131 5.480 1.00 90.12 153 LEU A CA 1
ATOM 1147 C C . LEU A 1 153 ? -16.833 -8.410 4.178 1.00 90.12 153 LEU A C 1
ATOM 1149 O O . LEU A 1 153 ? -16.068 -8.424 3.220 1.00 90.12 153 LEU A O 1
ATOM 1153 N N . VAL A 1 154 ? -17.984 -7.730 4.168 1.00 91.19 154 VAL A N 1
ATOM 1154 C CA . VAL A 1 154 ? -18.454 -6.960 3.005 1.00 91.19 154 VAL A CA 1
ATOM 1155 C C . VAL A 1 154 ? -17.479 -5.826 2.695 1.00 91.19 154 VAL A C 1
ATOM 1157 O O . VAL A 1 154 ? -17.172 -5.579 1.533 1.00 91.19 154 VAL A O 1
ATOM 1160 N N . ALA A 1 155 ? -16.926 -5.185 3.726 1.00 89.88 155 ALA A N 1
ATOM 1161 C CA . ALA A 1 155 ? -15.920 -4.147 3.553 1.00 89.88 155 ALA A CA 1
ATOM 1162 C C . ALA A 1 155 ? -14.608 -4.666 2.954 1.00 89.88 155 ALA A C 1
ATOM 1164 O O . ALA A 1 155 ? -14.046 -4.008 2.080 1.00 89.88 155 ALA A O 1
ATOM 1165 N N . VAL A 1 156 ? -14.137 -5.844 3.384 1.00 92.06 156 VAL A N 1
ATOM 1166 C CA . VAL A 1 156 ? -12.959 -6.505 2.797 1.00 92.06 156 VAL A CA 1
ATOM 1167 C C . VAL A 1 156 ? -13.212 -6.791 1.321 1.00 92.06 156 VAL A C 1
ATOM 1169 O O . VAL A 1 156 ? -12.422 -6.369 0.483 1.00 92.06 156 VAL A O 1
ATOM 1172 N N . VAL A 1 157 ? -14.328 -7.449 0.995 1.00 93.81 157 VAL A N 1
ATOM 1173 C CA . VAL A 1 157 ? -14.677 -7.795 -0.391 1.00 93.81 157 VAL A CA 1
ATOM 1174 C C . VAL A 1 157 ? -14.787 -6.539 -1.253 1.00 93.81 157 VAL A C 1
ATOM 1176 O O . VAL A 1 157 ? -14.162 -6.471 -2.307 1.00 93.81 157 VAL A O 1
ATOM 1179 N N . GLY A 1 158 ? -15.503 -5.512 -0.790 1.00 91.62 158 GLY A N 1
ATOM 1180 C CA . GLY A 1 158 ? -15.638 -4.254 -1.525 1.00 91.62 158 GLY A CA 1
ATOM 1181 C C . GLY A 1 158 ? -14.303 -3.530 -1.726 1.00 91.62 158 GLY A C 1
ATOM 1182 O O . GLY A 1 158 ? -14.050 -3.009 -2.808 1.00 91.62 158 GLY A O 1
ATOM 1183 N N . THR A 1 159 ? -13.412 -3.556 -0.730 1.00 92.25 159 THR A N 1
ATOM 1184 C CA . THR A 1 159 ? -12.065 -2.966 -0.841 1.00 92.25 159 THR A CA 1
ATOM 1185 C C . THR A 1 159 ? -11.206 -3.721 -1.854 1.00 92.25 159 THR A C 1
ATOM 1187 O O . THR A 1 159 ? -10.515 -3.104 -2.662 1.00 92.25 159 THR A O 1
ATOM 1190 N N . VAL A 1 160 ? -11.272 -5.055 -1.848 1.00 93.44 160 VAL A N 1
ATOM 1191 C CA . VAL A 1 160 ? -10.562 -5.906 -2.811 1.00 93.44 160 VAL A CA 1
ATOM 1192 C C . VAL A 1 160 ? -11.070 -5.647 -4.227 1.00 93.44 160 VAL A C 1
ATOM 1194 O O . VAL A 1 160 ? -10.258 -5.408 -5.115 1.00 93.44 160 VAL A O 1
ATOM 1197 N N . LEU A 1 161 ? -12.390 -5.617 -4.433 1.00 93.00 161 LEU A N 1
ATOM 1198 C CA . LEU A 1 161 ? -12.990 -5.310 -5.736 1.00 93.00 161 LEU A CA 1
ATOM 1199 C C . LEU A 1 161 ? -12.592 -3.918 -6.231 1.00 93.00 161 LEU A C 1
ATOM 1201 O O . LEU A 1 161 ? -12.195 -3.773 -7.384 1.00 93.00 161 LEU A O 1
ATOM 1205 N N . PHE A 1 162 ? -12.626 -2.911 -5.355 1.00 90.75 162 PHE A N 1
ATOM 1206 C CA . PHE A 1 162 ? -12.168 -1.565 -5.686 1.00 90.75 162 PHE A CA 1
ATOM 1207 C C . PHE A 1 162 ? -10.695 -1.553 -6.112 1.00 90.75 162 PHE A C 1
ATOM 1209 O O . PHE A 1 162 ? -10.357 -0.964 -7.137 1.00 90.75 162 PHE A O 1
ATOM 1216 N N . ARG A 1 163 ? -9.812 -2.245 -5.378 1.00 89.75 163 ARG A N 1
ATOM 1217 C CA . ARG A 1 163 ? -8.387 -2.302 -5.729 1.00 89.75 163 ARG A CA 1
ATOM 1218 C C . ARG A 1 163 ? -8.149 -3.032 -7.048 1.00 89.75 163 ARG A C 1
ATOM 1220 O O . ARG A 1 163 ? -7.352 -2.551 -7.848 1.00 89.75 163 ARG A O 1
ATOM 1227 N N . VAL A 1 164 ? -8.847 -4.143 -7.282 1.00 90.75 164 VAL A N 1
ATOM 1228 C CA . VAL A 1 164 ? -8.798 -4.895 -8.545 1.00 90.75 164 VAL A CA 1
ATOM 1229 C C . VAL A 1 164 ? -9.262 -4.021 -9.708 1.00 90.75 164 VAL A C 1
ATOM 1231 O O . VAL A 1 164 ? -8.583 -3.987 -10.727 1.00 90.75 164 VAL A O 1
ATOM 1234 N N . LEU A 1 165 ? -10.351 -3.264 -9.548 1.00 89.94 165 LEU A N 1
ATOM 1235 C CA . LEU A 1 165 ? -10.853 -2.355 -10.580 1.00 89.94 165 LEU A CA 1
ATOM 1236 C C . LEU A 1 165 ? -9.844 -1.245 -10.901 1.00 89.94 165 LEU A C 1
ATOM 1238 O O . LEU A 1 165 ? -9.526 -1.026 -12.066 1.00 89.94 165 LEU A O 1
ATOM 1242 N N . VAL A 1 166 ? -9.295 -0.582 -9.878 1.00 87.62 166 VAL A N 1
ATOM 1243 C CA . VAL A 1 166 ? -8.257 0.444 -10.071 1.00 87.62 166 VAL A CA 1
ATOM 1244 C C . VAL A 1 166 ? -7.032 -0.153 -10.763 1.00 87.62 166 VAL A C 1
ATOM 1246 O O . VAL A 1 166 ? -6.498 0.449 -11.688 1.00 87.62 166 VAL A O 1
ATOM 1249 N N . SER A 1 167 ? -6.601 -1.353 -10.365 1.00 85.38 167 SER A N 1
ATOM 1250 C CA . SER A 1 167 ? -5.493 -2.049 -11.023 1.00 85.38 167 SER A CA 1
ATOM 1251 C C . SER A 1 167 ? -5.809 -2.443 -12.463 1.00 85.38 167 SER A C 1
ATOM 1253 O O . SER A 1 167 ? -4.925 -2.348 -13.303 1.00 85.38 167 SER A O 1
ATOM 1255 N N . ALA A 1 168 ? -7.041 -2.846 -12.776 1.00 86.38 168 ALA A N 1
ATOM 1256 C CA . ALA A 1 168 ? -7.452 -3.162 -14.141 1.00 86.38 168 ALA A CA 1
ATOM 1257 C C . ALA A 1 168 ? -7.370 -1.928 -15.048 1.00 86.38 168 ALA A C 1
ATOM 1259 O O . ALA A 1 168 ? -6.832 -2.023 -16.148 1.00 86.38 168 ALA A O 1
ATOM 1260 N N . ILE A 1 169 ? -7.819 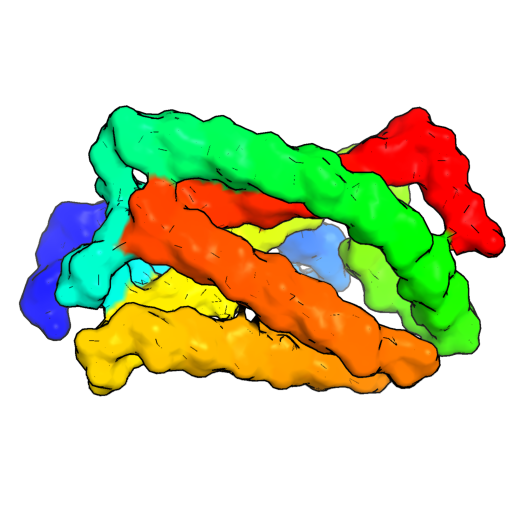-0.769 -14.556 1.00 85.62 169 ILE A N 1
ATOM 1261 C CA . ILE A 1 169 ? -7.686 0.511 -15.264 1.00 85.62 169 ILE A CA 1
ATOM 1262 C C . ILE A 1 169 ? -6.201 0.843 -15.466 1.00 85.62 169 ILE A C 1
ATOM 1264 O O . ILE A 1 169 ? -5.779 1.064 -16.595 1.00 85.62 169 ILE A O 1
ATOM 1268 N N . GLN A 1 170 ? -5.386 0.765 -14.406 1.00 83.19 170 GLN A N 1
ATOM 1269 C CA . GLN A 1 170 ? -3.941 1.025 -14.475 1.00 83.19 170 GLN A CA 1
ATOM 1270 C C . GLN A 1 170 ? -3.212 0.092 -15.453 1.00 83.19 170 GLN A C 1
ATOM 1272 O O . GLN A 1 170 ? -2.325 0.529 -16.181 1.00 83.19 170 GLN A O 1
ATOM 1277 N N . PHE A 1 171 ? -3.563 -1.196 -15.482 1.00 84.56 171 PHE A N 1
ATOM 1278 C CA . PHE A 1 171 ? -2.979 -2.158 -16.417 1.00 84.56 171 PHE A CA 1
ATOM 1279 C C . PHE A 1 171 ? -3.426 -1.889 -17.852 1.00 84.56 171 PHE A C 1
ATOM 1281 O O . PHE A 1 171 ? -2.597 -1.955 -18.756 1.00 84.56 171 PHE A O 1
ATOM 1288 N N . SER A 1 172 ? -4.695 -1.536 -18.062 1.00 83.81 172 SER A N 1
ATOM 1289 C CA . SER A 1 172 ? -5.205 -1.168 -19.383 1.00 83.81 172 SER A CA 1
ATOM 1290 C C . SER A 1 172 ? -4.513 0.081 -19.928 1.00 83.81 172 SER A C 1
ATOM 1292 O O . SER A 1 172 ? -4.074 0.077 -21.071 1.00 83.81 172 SER A O 1
ATOM 1294 N N . GLU A 1 173 ? -4.360 1.124 -19.111 1.00 82.25 173 GLU A N 1
ATOM 1295 C CA . GLU A 1 173 ? -3.630 2.346 -19.482 1.00 82.25 173 GLU A CA 1
ATOM 1296 C C . GLU A 1 173 ? -2.146 2.072 -19.759 1.00 82.25 173 GLU A C 1
ATOM 1298 O O . GLU A 1 173 ? -1.523 2.742 -20.579 1.00 82.25 173 GLU A O 1
ATOM 1303 N N . ALA A 1 174 ? -1.573 1.063 -19.099 1.00 74.12 174 ALA A N 1
ATOM 1304 C CA . ALA A 1 174 ? -0.196 0.644 -19.318 1.00 74.12 174 ALA A CA 1
ATOM 1305 C C . ALA A 1 174 ? -0.006 -0.311 -20.519 1.00 74.12 174 ALA A C 1
ATOM 1307 O O . ALA A 1 174 ? 1.133 -0.688 -20.803 1.00 74.12 174 ALA A O 1
ATOM 1308 N N . GLY A 1 175 ? -1.082 -0.715 -21.210 1.00 78.56 175 GLY A N 1
ATOM 1309 C CA . GLY A 1 175 ? -1.044 -1.674 -22.328 1.00 78.56 175 GLY A CA 1
ATOM 1310 C C . GLY A 1 175 ? -0.801 -3.131 -21.905 1.00 78.56 175 GLY A C 1
ATOM 1311 O O . GLY A 1 175 ? -0.396 -3.977 -22.703 1.00 78.56 175 GLY A O 1
ATOM 1312 N N . LEU A 1 176 ? -0.999 -3.447 -20.627 1.00 78.44 176 LEU A N 1
ATOM 1313 C CA . LEU A 1 176 ? -0.648 -4.728 -20.018 1.00 78.44 176 LEU A CA 1
ATOM 1314 C C . LEU A 1 176 ? -1.778 -5.760 -20.164 1.00 78.44 176 LEU A C 1
ATOM 1316 O O . LEU A 1 176 ? -2.514 -6.034 -19.214 1.00 78.44 176 LEU A O 1
ATOM 1320 N N . HIS A 1 177 ? -1.910 -6.346 -21.359 1.00 77.25 177 HIS A N 1
ATOM 1321 C CA . HIS A 1 177 ? -3.034 -7.228 -21.705 1.00 77.25 177 HIS A CA 1
ATOM 1322 C C . HIS A 1 177 ? -2.731 -8.733 -21.605 1.00 77.25 177 HIS A C 1
ATOM 1324 O O . HIS A 1 177 ? -3.588 -9.495 -21.156 1.00 77.25 177 HIS A O 1
ATOM 1330 N N . SER A 1 178 ? -1.519 -9.179 -21.957 1.00 65.00 178 SER A N 1
ATOM 1331 C CA . SER A 1 178 ? -1.181 -10.607 -22.149 1.00 65.00 178 SER A CA 1
ATOM 1332 C C . SER A 1 178 ? -1.148 -11.458 -20.874 1.00 65.00 178 SER A C 1
ATOM 1334 O O . SER A 1 178 ? -1.010 -12.675 -20.940 1.00 65.00 178 SER A O 1
ATOM 1336 N N . SER A 1 179 ? -1.337 -10.857 -19.701 1.00 69.50 179 SER A N 1
ATOM 1337 C CA . SER A 1 179 ? -1.412 -11.579 -18.423 1.00 69.50 179 SER A CA 1
ATOM 1338 C C . SER A 1 179 ? -2.327 -10.892 -17.399 1.00 69.50 179 SER A C 1
ATOM 1340 O O . SER A 1 179 ? -2.182 -11.075 -16.188 1.00 69.50 179 SER A O 1
ATOM 1342 N N . ALA A 1 180 ? -3.310 -10.119 -17.881 1.00 76.12 180 ALA A N 1
ATOM 1343 C CA . ALA A 1 180 ? -4.213 -9.333 -17.039 1.00 76.12 180 ALA A CA 1
ATOM 1344 C C . ALA A 1 180 ? -4.947 -10.190 -15.991 1.00 76.12 180 ALA A C 1
ATOM 1346 O O . ALA A 1 180 ? -4.984 -9.814 -14.824 1.00 76.12 180 ALA A O 1
ATOM 1347 N N . GLY A 1 181 ? -5.455 -11.372 -16.365 1.00 82.00 181 GLY A N 1
ATOM 1348 C CA . GLY A 1 181 ? -6.161 -12.271 -15.442 1.00 82.00 181 GLY A CA 1
ATOM 1349 C C . GLY A 1 181 ? -5.307 -12.684 -14.239 1.00 82.00 181 GLY A C 1
ATOM 1350 O O . GLY A 1 181 ? -5.677 -12.406 -13.101 1.00 82.00 181 GLY A O 1
ATOM 1351 N N . LEU A 1 182 ? -4.123 -13.258 -14.486 1.00 83.44 182 LEU A N 1
ATOM 1352 C CA . LEU A 1 182 ? -3.187 -13.677 -13.434 1.00 83.44 182 LEU A CA 1
ATOM 1353 C C . LEU A 1 182 ? -2.777 -12.497 -12.536 1.00 83.44 182 LEU A C 1
ATOM 1355 O O . LEU A 1 182 ? -2.724 -12.625 -11.312 1.00 83.44 182 LEU A O 1
ATOM 1359 N N . ARG A 1 183 ? -2.525 -11.327 -13.133 1.00 83.50 183 ARG A N 1
ATOM 1360 C CA . ARG A 1 183 ? -2.129 -10.115 -12.401 1.00 83.50 183 ARG A CA 1
ATOM 1361 C C . ARG A 1 183 ? -3.251 -9.582 -11.523 1.00 83.50 183 ARG A C 1
ATOM 1363 O O . ARG A 1 183 ? -3.001 -9.229 -10.374 1.00 83.50 183 ARG A O 1
ATOM 1370 N N . LEU A 1 184 ? -4.483 -9.560 -12.023 1.00 87.94 184 LEU A N 1
ATOM 1371 C CA . LEU A 1 184 ? -5.650 -9.150 -11.245 1.00 87.94 184 LEU A CA 1
ATOM 1372 C C . LEU A 1 184 ? -5.931 -10.129 -10.103 1.00 87.94 184 LEU A C 1
ATOM 1374 O O . LEU A 1 184 ? -6.243 -9.688 -8.997 1.00 87.94 184 LEU A O 1
ATOM 1378 N N . THR A 1 185 ? -5.734 -11.434 -10.314 1.00 88.38 185 THR A N 1
ATOM 1379 C CA . THR A 1 185 ? -5.795 -12.429 -9.234 1.00 88.38 185 THR A CA 1
ATOM 1380 C C . THR A 1 185 ? -4.714 -12.181 -8.179 1.00 88.38 185 THR A C 1
ATOM 1382 O O . THR A 1 185 ? -5.012 -12.208 -6.985 1.00 88.38 185 THR A O 1
ATOM 1385 N N . GLY A 1 186 ? -3.482 -11.865 -8.591 1.00 88.56 186 GLY A N 1
ATOM 1386 C CA . GLY A 1 186 ? -2.399 -11.485 -7.679 1.00 88.56 186 GLY A CA 1
ATOM 1387 C C . GLY A 1 186 ? -2.729 -10.231 -6.862 1.00 88.56 186 GLY A C 1
ATOM 1388 O O . GLY A 1 186 ? -2.596 -10.234 -5.637 1.00 88.56 186 GLY A O 1
ATOM 1389 N N . VAL A 1 187 ? -3.248 -9.184 -7.512 1.00 89.31 187 VAL A N 1
ATOM 1390 C CA . VAL A 1 187 ? -3.728 -7.962 -6.844 1.00 89.31 187 VAL A CA 1
ATOM 1391 C C . VAL A 1 187 ? -4.827 -8.288 -5.836 1.00 89.31 187 VAL A C 1
ATOM 1393 O O . VAL A 1 187 ? -4.785 -7.787 -4.709 1.00 89.31 187 VAL A O 1
ATOM 1396 N N . ALA A 1 188 ? -5.791 -9.133 -6.209 1.00 92.56 188 ALA A N 1
ATOM 1397 C CA . ALA A 1 188 ? -6.874 -9.542 -5.325 1.00 92.56 188 ALA A CA 1
ATOM 1398 C C . ALA A 1 188 ? -6.333 -10.264 -4.083 1.00 92.56 188 ALA A C 1
ATOM 1400 O O . ALA A 1 188 ? -6.660 -9.878 -2.961 1.00 92.56 188 ALA A O 1
ATOM 1401 N N . LEU A 1 189 ? -5.450 -11.250 -4.269 1.00 93.44 189 LEU A N 1
ATOM 1402 C CA . LEU A 1 189 ? -4.856 -12.029 -3.182 1.00 93.44 189 LEU A CA 1
ATOM 1403 C C . LEU A 1 189 ? -4.054 -11.146 -2.216 1.00 93.44 189 LEU A C 1
ATOM 1405 O O . LEU A 1 189 ? -4.286 -11.177 -1.007 1.00 93.44 189 LEU A O 1
ATOM 1409 N N . LEU A 1 190 ? -3.156 -10.308 -2.741 1.00 91.81 190 LEU A N 1
ATOM 1410 C CA . LEU A 1 190 ? -2.368 -9.376 -1.930 1.00 91.81 190 LEU A CA 1
ATOM 1411 C C . LEU A 1 190 ? -3.257 -8.376 -1.183 1.00 91.81 190 LEU A C 1
ATOM 1413 O O . LEU A 1 190 ? -2.976 -8.026 -0.033 1.00 91.81 190 LEU A O 1
ATOM 1417 N N . SER A 1 191 ? -4.351 -7.936 -1.809 1.00 91.62 191 SER A N 1
ATOM 1418 C CA . SER A 1 191 ? -5.328 -7.040 -1.185 1.00 91.62 191 SER A CA 1
ATOM 1419 C C . SER A 1 191 ? -6.086 -7.728 -0.056 1.00 91.62 191 SER A C 1
ATOM 1421 O O . SER A 1 191 ? -6.247 -7.123 1.003 1.00 91.62 191 SER A O 1
ATOM 1423 N N . VAL A 1 192 ? -6.488 -8.993 -0.229 1.00 94.00 192 VAL A N 1
ATOM 1424 C CA . VAL A 1 192 ? -7.114 -9.801 0.830 1.00 94.00 192 VAL A CA 1
ATOM 1425 C C . VAL A 1 192 ? -6.167 -9.930 2.020 1.00 94.00 192 VAL A C 1
ATOM 1427 O O . VAL A 1 192 ? -6.550 -9.587 3.137 1.00 94.00 192 VAL A O 1
ATOM 1430 N N . ILE A 1 193 ? -4.919 -10.348 1.788 1.00 93.31 193 ILE A N 1
ATOM 1431 C CA . ILE A 1 193 ? -3.912 -10.521 2.847 1.00 93.31 193 ILE A CA 1
ATOM 1432 C C . ILE A 1 193 ? -3.685 -9.202 3.595 1.00 93.31 193 ILE A C 1
ATOM 1434 O O . ILE A 1 193 ? -3.726 -9.161 4.826 1.00 93.31 193 ILE A O 1
ATOM 1438 N N . SER A 1 194 ? -3.525 -8.100 2.861 1.00 92.06 194 SER A N 1
ATOM 1439 C CA . SER A 1 194 ? -3.331 -6.778 3.461 1.00 92.06 194 SER A CA 1
ATOM 1440 C C . SER A 1 194 ? -4.546 -6.332 4.283 1.00 92.06 194 SER A C 1
ATOM 1442 O O . SER A 1 194 ? -4.394 -5.812 5.387 1.00 92.06 194 SER A O 1
ATOM 1444 N N . CYS A 1 195 ? -5.765 -6.566 3.789 1.00 91.69 195 CYS A N 1
ATOM 1445 C CA . CYS A 1 195 ? -6.990 -6.272 4.533 1.00 91.69 195 CYS A CA 1
ATOM 1446 C C . CYS A 1 195 ? -7.090 -7.111 5.814 1.00 91.69 195 CYS A C 1
ATOM 1448 O O . CYS A 1 195 ? -7.493 -6.593 6.855 1.00 91.69 195 CYS A O 1
ATOM 1450 N N . LEU A 1 196 ? -6.691 -8.385 5.772 1.00 91.88 196 LEU A N 1
ATOM 1451 C CA . LEU A 1 196 ? -6.662 -9.251 6.951 1.00 91.88 196 LEU A CA 1
ATOM 1452 C C . LEU A 1 196 ? -5.657 -8.751 7.993 1.00 91.88 196 LEU A C 1
ATOM 1454 O O . LEU A 1 196 ? -6.004 -8.681 9.176 1.00 91.88 196 LEU A O 1
ATOM 1458 N N . PHE A 1 197 ? -4.456 -8.342 7.569 1.00 92.44 197 PHE A N 1
ATOM 1459 C CA . PHE A 1 197 ? -3.494 -7.692 8.459 1.00 92.44 197 PHE A CA 1
ATOM 1460 C C . PHE A 1 197 ? -4.076 -6.422 9.075 1.00 92.44 197 PHE A C 1
ATOM 1462 O O . PHE A 1 197 ? -3.985 -6.252 10.288 1.00 92.44 197 PHE A O 1
ATOM 1469 N N . TYR A 1 198 ? -4.761 -5.584 8.300 1.00 90.81 198 TYR A N 1
ATOM 1470 C CA . TYR A 1 198 ? -5.360 -4.361 8.829 1.00 90.81 198 TYR A CA 1
ATOM 1471 C C . TYR A 1 198 ? -6.444 -4.651 9.874 1.00 90.81 198 TYR A C 1
ATOM 1473 O O . TYR A 1 198 ? -6.423 -4.099 10.976 1.00 90.81 198 TYR A O 1
ATOM 1481 N N . VAL A 1 199 ? -7.366 -5.567 9.567 1.00 89.75 199 VAL A N 1
ATOM 1482 C CA . VAL A 1 199 ? -8.475 -5.919 10.465 1.00 89.75 199 VAL A CA 1
ATOM 1483 C C . VAL A 1 199 ? -7.961 -6.545 11.763 1.00 89.75 199 VAL A C 1
ATOM 1485 O O . VAL A 1 199 ? -8.459 -6.211 12.840 1.00 89.75 199 VAL A O 1
ATOM 1488 N N . ARG A 1 200 ? -6.971 -7.447 11.681 1.00 89.88 200 ARG A N 1
ATOM 1489 C CA . ARG A 1 200 ? -6.516 -8.267 12.818 1.00 89.88 200 ARG A CA 1
ATOM 1490 C C . ARG A 1 200 ? -5.341 -7.675 13.585 1.00 89.88 200 ARG A C 1
ATOM 1492 O O . ARG A 1 200 ? -5.301 -7.800 14.804 1.00 89.88 200 ARG A O 1
ATOM 1499 N N . ALA A 1 201 ? -4.394 -7.066 12.889 1.00 88.62 201 ALA A N 1
ATOM 1500 C CA . ALA A 1 201 ? -3.116 -6.612 13.426 1.00 88.62 201 ALA A CA 1
ATOM 1501 C C . ALA A 1 201 ? -2.894 -5.098 13.298 1.00 88.62 201 ALA A C 1
ATOM 1503 O O . ALA A 1 201 ? -1.935 -4.584 13.866 1.00 88.62 201 ALA A O 1
ATOM 1504 N N . GLY A 1 202 ? -3.786 -4.390 12.607 1.00 89.12 202 GLY A N 1
ATOM 1505 C CA . GLY A 1 202 ? -3.794 -2.939 12.504 1.00 89.12 202 GLY A CA 1
ATOM 1506 C C . GLY A 1 202 ? -2.936 -2.388 11.370 1.00 89.12 202 GLY A C 1
ATOM 1507 O O . GLY A 1 202 ? -2.336 -3.112 10.566 1.00 89.12 202 GLY A O 1
ATOM 1508 N N . LEU A 1 203 ? -2.897 -1.058 11.302 1.00 88.81 203 LEU A N 1
ATOM 1509 C CA . LEU A 1 203 ? -2.194 -0.335 10.246 1.00 88.81 203 LEU A CA 1
ATOM 1510 C C . LEU A 1 203 ? -0.690 -0.669 10.184 1.00 88.81 203 LEU A C 1
ATOM 1512 O O . LEU A 1 203 ? -0.253 -1.026 9.094 1.00 88.81 203 LEU A O 1
ATOM 1516 N N . PRO A 1 204 ? 0.089 -0.681 11.288 1.00 90.81 204 PRO A N 1
ATOM 1517 C CA . PRO A 1 204 ? 1.538 -0.901 11.214 1.00 90.81 204 PRO A CA 1
ATOM 1518 C C . PRO A 1 204 ? 1.931 -2.234 10.564 1.00 90.81 204 PRO A C 1
ATOM 1520 O O . PRO A 1 204 ? 2.838 -2.271 9.738 1.00 90.81 204 PRO A O 1
ATOM 1523 N N . ALA A 1 205 ? 1.215 -3.320 10.875 1.00 90.88 205 ALA A N 1
ATOM 1524 C CA . ALA A 1 205 ? 1.450 -4.625 10.254 1.00 90.88 205 ALA A CA 1
ATOM 1525 C C . ALA A 1 205 ? 1.162 -4.602 8.746 1.00 90.88 205 ALA A C 1
ATOM 1527 O O . ALA A 1 205 ? 1.905 -5.175 7.957 1.00 90.88 205 ALA A O 1
ATOM 1528 N N . THR A 1 206 ? 0.116 -3.885 8.336 1.00 91.44 206 THR A N 1
ATOM 1529 C CA . THR A 1 206 ? -0.247 -3.745 6.919 1.00 91.44 206 THR A CA 1
ATOM 1530 C C . THR A 1 206 ? 0.785 -2.919 6.152 1.00 91.44 206 THR A C 1
ATOM 1532 O O . THR A 1 206 ? 1.163 -3.287 5.043 1.00 91.44 206 THR A O 1
ATOM 1535 N N . MET A 1 207 ? 1.268 -1.826 6.754 1.00 92.69 207 MET A N 1
ATOM 1536 C CA . MET A 1 207 ? 2.329 -0.990 6.182 1.00 92.69 207 MET A CA 1
ATOM 1537 C C . MET A 1 207 ? 3.631 -1.785 6.051 1.00 92.69 207 MET A C 1
ATOM 1539 O O . MET A 1 207 ? 4.292 -1.709 5.022 1.00 92.69 207 MET A O 1
ATOM 1543 N N . MET A 1 208 ? 3.971 -2.592 7.064 1.00 93.31 208 MET A N 1
ATOM 1544 C CA . MET A 1 208 ? 5.150 -3.458 7.036 1.00 93.31 208 MET A CA 1
ATOM 1545 C C . MET A 1 208 ? 5.046 -4.528 5.948 1.00 93.31 208 MET A C 1
ATOM 1547 O O . MET A 1 208 ? 6.009 -4.740 5.223 1.00 93.31 208 MET A O 1
ATOM 1551 N N . PHE A 1 209 ? 3.879 -5.160 5.789 1.00 94.25 209 PHE A N 1
ATOM 1552 C CA . PHE A 1 209 ? 3.644 -6.105 4.695 1.00 94.25 209 PHE A CA 1
ATOM 1553 C C . PHE A 1 209 ? 3.835 -5.436 3.328 1.00 94.25 209 PHE A C 1
ATOM 1555 O O . PHE A 1 209 ? 4.517 -5.971 2.468 1.00 94.25 209 PHE A O 1
ATOM 1562 N N . ALA A 1 210 ? 3.286 -4.236 3.126 1.00 90.56 210 ALA A N 1
ATOM 1563 C CA . ALA A 1 210 ? 3.498 -3.493 1.884 1.00 90.56 210 ALA A CA 1
ATOM 1564 C C . ALA A 1 210 ? 4.987 -3.179 1.650 1.00 90.56 210 ALA A C 1
ATOM 1566 O O . ALA A 1 210 ? 5.506 -3.421 0.564 1.00 90.56 210 ALA A O 1
ATOM 1567 N N . ALA A 1 211 ? 5.685 -2.719 2.693 1.00 91.12 211 ALA A N 1
ATOM 1568 C CA . ALA A 1 211 ? 7.108 -2.413 2.628 1.00 91.12 211 ALA A CA 1
ATOM 1569 C C . ALA A 1 211 ? 7.954 -3.636 2.247 1.00 91.12 211 ALA A C 1
ATOM 1571 O O . ALA A 1 211 ? 8.878 -3.510 1.447 1.00 91.12 211 ALA A O 1
ATOM 1572 N N . THR A 1 212 ? 7.647 -4.818 2.791 1.00 90.81 212 THR A N 1
ATOM 1573 C CA . THR A 1 212 ? 8.386 -6.045 2.469 1.00 90.81 212 THR A CA 1
ATOM 1574 C C . THR A 1 212 ? 8.133 -6.522 1.049 1.00 90.81 212 THR A C 1
ATOM 1576 O O . THR A 1 212 ? 9.072 -6.987 0.404 1.00 90.81 212 THR A O 1
ATOM 1579 N N . LEU A 1 213 ? 6.915 -6.351 0.525 1.00 90.56 213 LEU A N 1
ATOM 1580 C CA . LEU A 1 213 ? 6.648 -6.624 -0.885 1.00 90.56 213 LEU A CA 1
ATOM 1581 C C . LEU A 1 213 ? 7.452 -5.688 -1.790 1.00 90.56 213 LEU A C 1
ATOM 1583 O O . LEU A 1 213 ? 8.010 -6.160 -2.776 1.00 90.56 213 LEU A O 1
ATOM 1587 N N . ASP A 1 214 ? 7.546 -4.395 -1.477 1.00 89.25 214 ASP A N 1
ATOM 1588 C CA . ASP A 1 214 ? 8.271 -3.420 -2.307 1.00 89.25 214 ASP A CA 1
ATOM 1589 C C . ASP A 1 214 ? 9.796 -3.485 -2.125 1.00 89.25 214 ASP A C 1
ATOM 1591 O O . ASP A 1 214 ? 10.552 -3.124 -3.031 1.00 89.25 214 ASP A O 1
ATOM 1595 N N . ALA A 1 215 ? 10.275 -4.039 -1.006 1.00 88.06 215 ALA A N 1
ATOM 1596 C CA . ALA A 1 215 ? 11.692 -4.329 -0.785 1.00 88.06 215 ALA A CA 1
ATOM 1597 C C . ALA A 1 215 ? 12.270 -5.306 -1.824 1.00 88.06 215 ALA A C 1
ATOM 1599 O O . ALA A 1 215 ? 13.484 -5.329 -2.032 1.00 88.06 215 ALA A O 1
ATOM 1600 N N . ARG A 1 216 ? 11.422 -6.048 -2.554 1.00 88.94 216 ARG A N 1
ATOM 1601 C CA . ARG A 1 216 ? 11.843 -6.866 -3.702 1.00 88.94 216 ARG A CA 1
ATOM 1602 C C . ARG A 1 216 ? 12.615 -6.061 -4.752 1.00 88.94 216 ARG A C 1
ATOM 1604 O O . ARG A 1 216 ? 13.546 -6.584 -5.355 1.00 88.94 216 ARG A O 1
ATOM 1611 N N . HIS A 1 217 ? 12.306 -4.773 -4.919 1.00 86.94 217 HIS A N 1
ATOM 1612 C CA . HIS A 1 217 ? 13.018 -3.914 -5.864 1.00 86.94 217 HIS A CA 1
ATOM 1613 C C . HIS A 1 217 ? 14.466 -3.640 -5.432 1.00 86.94 217 HIS A C 1
ATOM 1615 O O . HIS A 1 217 ? 15.343 -3.538 -6.288 1.00 86.94 217 HIS A O 1
ATOM 1621 N N . LEU A 1 218 ? 14.742 -3.600 -4.121 1.00 87.62 218 LEU A N 1
ATOM 1622 C CA . LEU A 1 218 ? 16.111 -3.540 -3.597 1.00 87.62 218 LEU A CA 1
ATOM 1623 C C . LEU A 1 218 ? 16.852 -4.858 -3.830 1.00 87.62 218 LEU A C 1
ATOM 1625 O O . LEU A 1 218 ? 18.016 -4.831 -4.216 1.00 87.62 218 LEU A O 1
ATOM 1629 N N . VAL A 1 219 ? 16.178 -6.000 -3.650 1.00 86.75 219 VAL A N 1
ATOM 1630 C CA . VAL A 1 219 ? 16.755 -7.323 -3.947 1.00 86.75 219 VAL A CA 1
ATOM 1631 C C . VAL A 1 219 ? 17.128 -7.421 -5.424 1.00 86.75 219 VAL A C 1
ATOM 1633 O O . VAL A 1 219 ? 18.243 -7.824 -5.742 1.00 86.75 219 VAL A O 1
ATOM 1636 N N . ARG A 1 220 ? 16.242 -6.983 -6.326 1.00 86.69 220 ARG A N 1
ATOM 1637 C CA . ARG A 1 220 ? 16.508 -6.926 -7.769 1.00 86.69 220 ARG A CA 1
ATOM 1638 C C . ARG A 1 220 ? 17.743 -6.080 -8.093 1.00 86.69 220 ARG A C 1
ATOM 1640 O O . ARG A 1 220 ? 18.600 -6.536 -8.841 1.00 86.69 220 ARG A O 1
ATOM 1647 N N . LEU A 1 221 ? 17.858 -4.882 -7.505 1.00 84.75 221 LEU A N 1
ATOM 1648 C CA . LEU A 1 221 ? 19.033 -4.020 -7.691 1.00 84.75 221 LEU A CA 1
ATOM 1649 C C . LEU A 1 221 ? 20.317 -4.665 -7.158 1.00 84.75 221 LEU A C 1
ATOM 1651 O O . LEU A 1 221 ? 21.341 -4.618 -7.829 1.00 84.75 221 LEU A O 1
ATOM 1655 N N . ALA A 1 222 ? 20.268 -5.270 -5.971 1.00 85.25 222 ALA A N 1
ATOM 1656 C CA . ALA A 1 222 ? 21.436 -5.878 -5.336 1.00 85.25 222 ALA A CA 1
ATOM 1657 C C . ALA A 1 222 ? 21.932 -7.134 -6.070 1.00 85.25 222 ALA A C 1
ATOM 1659 O O . ALA A 1 222 ? 23.124 -7.422 -6.062 1.00 85.25 222 ALA A O 1
ATOM 1660 N N . THR A 1 223 ? 21.021 -7.881 -6.692 1.00 82.94 223 THR A N 1
ATOM 1661 C CA . THR A 1 223 ? 21.332 -9.129 -7.407 1.00 82.94 223 THR A CA 1
ATOM 1662 C C . THR A 1 223 ? 21.656 -8.919 -8.883 1.00 82.94 223 THR A C 1
ATOM 1664 O O . THR A 1 223 ? 22.081 -9.865 -9.538 1.00 82.94 223 THR A O 1
ATOM 1667 N N . GLY A 1 224 ? 21.459 -7.708 -9.419 1.00 73.81 224 GLY A N 1
ATOM 1668 C CA . GLY A 1 224 ? 21.657 -7.438 -10.843 1.00 73.81 224 GLY A CA 1
ATOM 1669 C C . GLY A 1 224 ? 20.741 -8.276 -11.738 1.00 73.81 224 GLY A C 1
ATOM 1670 O O . GLY A 1 224 ? 21.114 -8.581 -12.867 1.00 73.81 224 GLY A O 1
ATOM 1671 N N . LEU A 1 225 ? 19.565 -8.681 -11.235 1.00 68.38 225 LEU A N 1
ATOM 1672 C CA . LEU A 1 225 ? 18.551 -9.387 -12.019 1.00 68.38 225 LEU A CA 1
ATOM 1673 C C . LEU A 1 225 ? 17.960 -8.427 -13.060 1.00 68.38 225 LEU A C 1
ATOM 1675 O O . LEU A 1 225 ? 16.877 -7.862 -12.884 1.00 68.38 225 LEU A O 1
ATOM 1679 N N . ASP A 1 226 ? 18.698 -8.232 -14.147 1.00 57.41 226 ASP A N 1
ATOM 1680 C CA . ASP A 1 226 ? 18.191 -7.633 -15.365 1.00 57.41 226 ASP A CA 1
ATOM 1681 C C . ASP A 1 226 ? 17.407 -8.706 -16.109 1.00 57.41 226 ASP A C 1
ATOM 1683 O O . ASP A 1 226 ? 17.956 -9.605 -16.743 1.00 57.41 226 ASP A O 1
ATOM 1687 N N . PHE A 1 227 ? 16.084 -8.623 -16.002 1.00 57.88 227 PHE A N 1
ATOM 1688 C CA . PHE A 1 227 ? 15.177 -9.385 -16.845 1.00 57.88 227 PHE A CA 1
ATOM 1689 C C . PHE A 1 227 ? 15.241 -8.806 -18.267 1.00 57.88 227 PHE A C 1
ATOM 1691 O O . PHE A 1 227 ? 14.402 -7.986 -18.658 1.00 57.88 227 PHE A O 1
ATOM 1698 N N . SER A 1 228 ? 16.301 -9.154 -19.000 1.00 47.78 228 SER A N 1
ATOM 1699 C CA . SER A 1 228 ? 16.402 -8.967 -20.447 1.00 47.78 228 SER A CA 1
ATOM 1700 C C . SER A 1 228 ? 15.416 -9.869 -21.186 1.00 47.78 228 SER A C 1
ATOM 1702 O O . SER A 1 228 ? 15.039 -10.958 -20.678 1.00 47.78 228 SER A O 1
#

Foldseek 3Di:
DVQLPPPVLLVQLLVLLVLLLVLQLLVLVVDDPPCSVVVSVVSSVVSSVLSSLQSRQCVVLQFCTADHDPVLQVVLQVVLLVVLVVCLVVVLVCVLVVLVQLVVVVVVVVCCQLQPLDPSSLSSQLSNQLRVVLSPLASSQQSVQCNVVVDNVRSLVRSLVSQLVVVLVVCVVSVNDPCSPVVSVVSSVLSSVLNCSCRRNNSNSSSSSRSSNSCSSVVCNVVVPDSD

pLDDT: mean 81.23, std 10.2, range [47.78, 94.25]

Sequence (228 aa):
MRTYLAMTNLARAGLLAFIVAIMAVPRIMQGGPETRLLRIAMIFPVATIIAGAVTAWGGAARMAGPFPERGRMLKGLWMAVLAGVLITPILLWTEGGIIRELRANDNQAALRLMYPAGVGACFALILWGAGFETLFFRASAISLLARVTGRQLVAVVGTVLFRVLVSAIQFSEAGLHSSAGLRLTGVALLSVISCLFYVRAGLPATMMFAATLDARHLVRLATGLDFS

Secondary structure (DSSP, 8-state):
-TTTS-HHHHHHHHHHHHHHHHHHHHHHHTS-GGGHHHHHHHHHHHHHHHHHHHHHHHHHTT---SS--HHHHHHHHHHHHHHHHHHHHHHHHHHHHHHHHHHHTT-HHHHHHHS-SSHHHHHHHHHHIIIIIIIIIIIIHHHHHHHHHS-HHHHHHHHHHHHHHHHHHHHHHTT--TTHHHHHHHHHHHHHHHHHHHHHH-HHHHHHHHHHHHTHHHHHHHHT----

Radius of gyration: 17.64 Å; chains: 1; bounding box: 44×38×48 Å